Protein AF-A0A2N7QCT8-F1 (afdb_monomer)

Secondary structure (DSSP, 8-state):
-HHHHHHHHH-HHHHHTHHHHHHHHHHHHHHHHHHHHHHHHHHHHH-PPPP--------TTSSS------HHHHHHHTTSS-HHHHHHHHHHHHHH---HHHHHHHTTSS-HHHHHHHHHHHHT-EE----TTTS-HHHHHHS-HHHHHHHTEEEEEEETTEEEEEES-S--HHHHHHHHHHHTSEEEEEE--HHHHHHHHHHHT-HHHHHHHHHHHHHHHHHHTTSS-HHHHHHHHHHHHHH---HHHHHHHTTSS-HHHHHHHHHHHHHHHHHHHHTTTTT-

Mean predicted aligned error: 15.79 Å

pLDDT: mean 83.13, std 14.34, range [35.53, 95.5]

Radius of gyration: 34.42 Å; Cα contacts (8 Å, |Δi|>4): 259; chains: 1; bounding box: 59×65×100 Å

Solvent-accessible surface area (backbone atoms only — not comparable to full-atom values): 16172 Å² total; per-residue (Å²): 113,72,45,60,56,36,30,75,77,66,33,62,78,57,19,70,46,41,67,59,52,51,54,55,50,51,52,54,49,49,52,51,52,52,52,52,49,52,50,50,54,50,33,70,75,64,76,50,84,76,74,83,79,68,77,80,72,75,66,60,69,80,71,47,60,85,69,66,61,53,67,68,60,48,36,43,75,69,66,57,41,51,75,68,58,52,54,53,34,51,58,49,25,74,75,67,72,52,58,61,68,58,48,33,42,78,68,67,57,40,55,67,64,61,51,45,43,51,51,15,60,67,66,77,36,48,63,52,86,66,61,47,86,77,37,51,74,70,47,51,61,76,53,49,64,72,54,24,65,74,70,46,43,42,66,56,46,73,55,97,70,31,41,33,30,37,28,62,64,87,87,43,70,70,52,51,57,52,48,25,66,72,70,71,38,47,74,46,71,25,35,32,44,68,65,42,55,51,52,27,52,55,53,55,66,25,71,68,49,49,49,52,52,55,30,50,53,55,43,50,53,34,39,74,72,64,68,42,50,74,67,56,48,54,52,37,52,55,48,25,74,74,70,72,52,55,43,64,59,46,34,37,73,73,64,67,42,53,71,68,57,49,52,52,52,53,51,49,56,52,47,52,56,48,46,66,61,46,60,64,60,76,74,111

Structure (mmCIF, N/CA/C/O backbone):
data_AF-A0A2N7QCT8-F1
#
_entry.id   AF-A0A2N7QCT8-F1
#
loop_
_atom_site.group_PDB
_atom_site.id
_atom_site.type_symbol
_atom_site.label_atom_id
_atom_site.label_alt_id
_atom_site.label_comp_id
_atom_site.label_asym_id
_atom_site.label_entity_id
_atom_site.label_seq_id
_atom_site.pdbx_PDB_ins_code
_atom_site.Cartn_x
_atom_site.Cartn_y
_atom_site.Cartn_z
_atom_site.occupancy
_atom_site.B_iso_or_equiv
_atom_site.auth_seq_id
_atom_site.auth_comp_id
_atom_site.auth_asym_id
_atom_site.auth_atom_id
_atom_site.pdbx_PDB_model_num
ATOM 1 N N . MET A 1 1 ? -28.090 24.115 54.177 1.00 72.38 1 MET A N 1
ATOM 2 C CA . MET A 1 1 ? -28.165 24.218 52.698 1.00 72.38 1 MET A CA 1
ATOM 3 C C . MET A 1 1 ? -27.148 23.303 52.000 1.00 72.38 1 MET A C 1
ATOM 5 O O . MET A 1 1 ? -27.570 22.286 51.470 1.00 72.38 1 MET A O 1
ATOM 9 N N . ARG A 1 2 ? -25.826 23.567 52.041 1.00 78.69 2 ARG A N 1
ATOM 10 C CA . ARG A 1 2 ? -24.808 22.814 51.257 1.00 78.69 2 ARG A CA 1
ATOM 11 C C . ARG A 1 2 ? -24.747 21.304 51.544 1.00 78.69 2 ARG A C 1
ATOM 13 O O . ARG A 1 2 ? -24.643 20.526 50.606 1.00 78.69 2 ARG A O 1
ATOM 20 N N . PHE A 1 3 ? -24.895 20.893 52.806 1.00 89.12 3 PHE A N 1
ATOM 21 C CA . PHE A 1 3 ? -24.942 19.475 53.194 1.00 89.12 3 PHE A CA 1
ATOM 22 C C . PHE A 1 3 ? -26.065 18.705 52.479 1.00 89.12 3 PHE A C 1
ATOM 24 O O . PHE A 1 3 ? -25.828 17.628 51.949 1.00 89.12 3 PHE A O 1
ATOM 31 N N . ILE A 1 4 ? -27.270 19.283 52.414 1.00 87.00 4 ILE A N 1
ATOM 32 C CA . ILE A 1 4 ? -28.463 18.646 51.830 1.00 87.00 4 ILE A CA 1
ATOM 33 C C . ILE A 1 4 ? -28.272 18.423 50.324 1.00 87.00 4 ILE A C 1
ATOM 35 O O . ILE A 1 4 ? -28.580 17.352 49.807 1.00 87.00 4 ILE A O 1
ATOM 39 N N . PHE A 1 5 ? -27.703 19.407 49.623 1.00 87.06 5 PHE A N 1
ATOM 40 C CA . PHE A 1 5 ? -27.389 19.280 48.198 1.00 87.06 5 PHE A CA 1
ATOM 41 C C . PHE A 1 5 ? -26.311 18.226 47.930 1.00 87.06 5 PHE A C 1
ATOM 43 O O . PHE A 1 5 ? -26.466 17.412 47.022 1.00 87.06 5 PHE A O 1
ATOM 50 N N . VAL A 1 6 ? -25.240 18.201 48.732 1.00 84.31 6 VAL A N 1
ATOM 51 C CA . VAL A 1 6 ? -24.167 17.204 48.580 1.00 84.31 6 VAL A CA 1
ATOM 52 C C . VAL A 1 6 ? -24.680 15.801 48.897 1.00 84.31 6 VAL A C 1
ATOM 54 O O . VAL A 1 6 ? -24.369 14.872 48.162 1.00 84.31 6 VAL A O 1
ATOM 57 N N . TYR A 1 7 ? -25.528 15.657 49.917 1.00 90.12 7 TYR A N 1
ATOM 58 C CA . TYR A 1 7 ? -26.178 14.391 50.255 1.00 90.12 7 TYR A CA 1
ATOM 59 C C . TYR A 1 7 ? -27.013 13.854 49.089 1.00 90.12 7 TYR A C 1
ATOM 61 O O . TYR A 1 7 ? -26.893 12.683 48.739 1.00 90.12 7 TYR A O 1
ATOM 69 N N . LYS A 1 8 ? -27.807 14.720 48.445 1.00 88.75 8 LYS A N 1
ATOM 70 C CA . LYS A 1 8 ? -28.691 14.335 47.337 1.00 88.75 8 LYS A CA 1
ATOM 71 C C . LYS A 1 8 ? -27.936 13.892 46.076 1.00 88.75 8 LYS A C 1
ATOM 73 O O . LYS A 1 8 ? -28.454 13.063 45.339 1.00 88.75 8 LYS A O 1
ATOM 78 N N . ILE A 1 9 ? -26.750 14.446 45.816 1.00 86.88 9 ILE A N 1
ATOM 79 C CA . ILE A 1 9 ? -25.988 14.182 44.580 1.00 86.88 9 ILE A CA 1
ATOM 80 C C . ILE A 1 9 ? -24.899 13.119 44.791 1.00 86.88 9 ILE A C 1
ATOM 82 O O . ILE A 1 9 ? -24.696 12.271 43.929 1.00 86.88 9 ILE A O 1
ATOM 86 N N . TYR A 1 10 ? -24.198 13.158 45.926 1.00 85.50 10 TYR A N 1
ATOM 87 C CA . TYR A 1 10 ? -22.967 12.392 46.163 1.00 85.50 10 TYR A CA 1
ATOM 88 C C . TYR A 1 10 ? -23.052 11.431 47.361 1.00 85.50 10 TYR A C 1
ATOM 90 O O . TYR A 1 10 ? -22.088 10.718 47.641 1.00 85.50 10 TYR A O 1
ATOM 98 N N . GLY A 1 11 ? -24.182 11.399 48.077 1.00 88.25 11 GLY A N 1
ATOM 99 C CA . GLY A 1 11 ? -24.418 10.498 49.206 1.00 88.25 11 GLY A CA 1
ATOM 100 C C . GLY A 1 11 ? -23.894 10.995 50.561 1.00 88.25 11 GLY A C 1
ATOM 101 O O . GLY A 1 11 ? -23.274 12.054 50.691 1.00 88.25 11 GLY A O 1
ATOM 102 N N . PHE A 1 12 ? -24.171 10.212 51.611 1.00 89.50 12 PHE A N 1
ATOM 103 C CA . PHE A 1 12 ? -23.940 10.601 53.010 1.00 89.50 12 PHE A CA 1
ATOM 104 C C . PHE A 1 12 ? -22.472 10.818 53.371 1.00 89.50 12 PHE A C 1
ATOM 106 O O . PHE A 1 12 ? -22.147 11.796 54.040 1.00 89.50 12 PHE A O 1
ATOM 113 N N . THR A 1 13 ? -21.581 9.938 52.912 1.00 86.69 13 THR A N 1
ATOM 114 C CA . THR A 1 13 ? -20.144 9.998 53.224 1.00 86.69 13 THR A CA 1
ATOM 115 C C . THR A 1 13 ? -19.523 11.315 52.760 1.00 86.69 13 THR A C 1
ATOM 117 O O . THR A 1 13 ? -18.772 11.947 53.498 1.00 86.69 13 THR A O 1
ATOM 120 N N . GLN A 1 14 ? -19.904 11.787 51.571 1.00 88.75 14 GLN A N 1
ATOM 121 C CA . GLN A 1 14 ? -19.463 13.076 51.038 1.00 88.75 14 GLN A CA 1
ATOM 122 C C . GLN A 1 14 ? -20.147 14.256 51.736 1.00 88.75 14 GLN A C 1
ATOM 124 O O . GLN A 1 14 ? -19.511 15.282 51.985 1.00 88.75 14 GLN A O 1
ATOM 129 N N . ALA A 1 15 ? -21.424 14.114 52.100 1.00 88.50 15 ALA A N 1
ATOM 130 C CA . ALA A 1 15 ? -22.146 15.143 52.838 1.00 88.50 15 ALA A CA 1
ATOM 131 C C . ALA A 1 15 ? -21.529 15.390 54.224 1.00 88.50 15 ALA A C 1
ATOM 133 O O . ALA A 1 15 ? -21.310 16.546 54.586 1.00 88.50 15 ALA A O 1
ATOM 134 N N . ALA A 1 16 ? -21.161 14.330 54.951 1.00 91.06 16 ALA A N 1
ATOM 135 C CA . ALA A 1 16 ? -20.532 14.390 56.273 1.00 91.06 16 ALA A CA 1
ATOM 136 C C . ALA A 1 16 ? -19.216 15.186 56.292 1.00 91.06 16 ALA A C 1
ATOM 138 O O . ALA A 1 16 ? -18.914 15.847 57.281 1.00 91.06 16 ALA A O 1
ATOM 139 N N . LEU A 1 17 ? -18.473 15.211 55.181 1.00 91.25 17 LEU A N 1
ATOM 140 C CA . LEU A 1 17 ? -17.234 15.988 55.040 1.00 91.25 17 LEU A CA 1
ATOM 141 C C . LEU A 1 17 ? -17.466 17.482 54.755 1.00 91.25 17 LEU A C 1
ATOM 143 O O . LEU A 1 17 ? -16.516 18.268 54.735 1.00 91.25 17 LEU A O 1
ATOM 147 N N . THR A 1 18 ? -18.713 17.903 54.530 1.00 90.31 18 THR A N 1
ATOM 148 C CA . THR A 1 18 ? -19.048 19.291 54.173 1.00 90.31 18 THR A CA 1
ATOM 149 C C . THR A 1 18 ? -18.598 20.313 55.227 1.00 90.31 18 THR A C 1
ATOM 151 O O . THR A 1 18 ? -18.002 21.311 54.821 1.00 90.31 18 THR A O 1
ATOM 154 N N . PRO A 1 19 ? -18.811 20.112 56.545 1.00 88.44 19 PRO A N 1
ATOM 155 C CA . PRO A 1 19 ? -18.364 21.068 57.561 1.00 88.44 19 PRO A CA 1
ATOM 156 C C . PRO A 1 19 ? -16.843 21.254 57.553 1.00 88.44 19 PRO A C 1
ATOM 158 O O . PRO A 1 19 ? -16.363 22.384 57.533 1.00 88.44 19 PRO A O 1
ATOM 161 N N . VAL A 1 20 ? -16.087 20.154 57.458 1.00 88.81 20 VAL A N 1
ATOM 162 C CA . VAL A 1 20 ? -14.617 20.181 57.385 1.00 88.81 20 VAL A CA 1
ATOM 163 C C . VAL A 1 20 ? -14.156 20.933 56.137 1.00 88.81 20 VAL A C 1
ATOM 165 O O . VAL A 1 20 ? -13.315 21.823 56.222 1.00 88.81 20 VAL A O 1
ATOM 168 N N . ARG A 1 21 ? -14.755 20.641 54.977 1.00 86.00 21 ARG A N 1
ATOM 169 C CA . ARG A 1 21 ? -14.413 21.299 53.708 1.00 86.00 21 ARG A CA 1
ATOM 170 C C . ARG A 1 21 ? -14.692 22.803 53.732 1.00 86.00 21 ARG A C 1
ATOM 172 O O . ARG A 1 21 ? -13.948 23.560 53.120 1.00 86.00 21 ARG A O 1
ATOM 179 N N . ILE A 1 22 ? -15.747 23.238 54.423 1.00 89.75 22 ILE A N 1
ATOM 180 C CA . ILE A 1 22 ? -16.060 24.664 54.587 1.00 89.75 22 ILE A CA 1
ATOM 181 C C . ILE A 1 22 ? -14.985 25.350 55.431 1.00 89.75 22 ILE A C 1
ATOM 183 O O . ILE A 1 22 ? -14.485 26.395 55.028 1.00 89.75 22 ILE A O 1
ATOM 187 N N . VAL A 1 23 ? -14.595 24.753 56.561 1.00 90.62 23 VAL A N 1
ATOM 188 C CA . VAL A 1 23 ? -13.556 25.320 57.434 1.00 90.62 23 VAL A CA 1
ATOM 189 C C . VAL A 1 23 ? -12.215 25.392 56.704 1.00 90.62 23 VAL A C 1
ATOM 191 O O . VAL A 1 23 ? -11.621 26.464 56.630 1.00 90.62 23 VAL A O 1
ATOM 194 N N . VAL A 1 24 ? -11.774 24.291 56.088 1.00 88.75 24 VAL A N 1
ATOM 195 C CA . VAL A 1 24 ? -10.513 24.245 55.325 1.00 88.75 24 VAL A CA 1
ATOM 196 C C . VAL A 1 24 ? -10.538 25.230 54.154 1.00 88.75 24 VAL A C 1
ATOM 198 O O . VAL A 1 24 ? -9.574 25.961 53.945 1.00 88.75 24 VAL A O 1
ATOM 201 N N . GLY A 1 25 ? -11.652 25.301 53.420 1.00 86.44 25 GLY A N 1
ATOM 202 C CA . GLY A 1 25 ? -11.815 26.248 52.318 1.00 86.44 25 GLY A CA 1
ATOM 203 C C . GLY A 1 25 ? -11.742 27.706 52.776 1.00 86.44 25 GLY A C 1
ATOM 204 O O . GLY A 1 25 ? -11.070 28.510 52.138 1.00 86.44 25 GLY A O 1
ATOM 205 N N . ASN A 1 26 ? -12.369 28.045 53.904 1.00 91.25 26 ASN A N 1
ATOM 206 C CA . ASN A 1 26 ? -12.305 29.396 54.464 1.00 91.25 26 ASN A CA 1
ATOM 207 C C . ASN A 1 26 ? -10.887 29.764 54.917 1.00 91.25 26 ASN A C 1
ATOM 209 O O . ASN A 1 26 ? -10.454 30.884 54.665 1.00 91.25 26 ASN A O 1
ATOM 213 N N . VAL A 1 27 ? -10.151 28.830 55.530 1.00 91.94 27 VAL A N 1
ATOM 214 C CA . VAL A 1 27 ? -8.748 29.042 55.928 1.00 91.94 27 VAL A CA 1
ATOM 215 C C . VAL A 1 27 ? -7.856 29.272 54.706 1.00 91.94 27 VAL A C 1
ATOM 217 O O . VAL A 1 27 ? -7.076 30.221 54.692 1.00 91.94 27 VAL A O 1
ATOM 220 N N . LEU A 1 28 ? -7.998 28.453 53.660 1.00 84.25 28 LEU A N 1
ATOM 221 C CA . LEU A 1 28 ? -7.242 28.615 52.412 1.00 84.25 28 LEU A CA 1
ATOM 222 C C . LEU A 1 28 ? -7.554 29.945 51.716 1.00 84.25 28 LEU A C 1
ATOM 224 O O . LEU A 1 28 ? -6.637 30.633 51.262 1.00 84.25 28 LEU A O 1
ATOM 228 N N . ASN A 1 29 ? -8.831 30.330 51.668 1.00 87.75 29 ASN A N 1
ATOM 229 C CA . ASN A 1 29 ? -9.246 31.615 51.110 1.00 87.75 29 ASN A CA 1
ATOM 230 C C . ASN A 1 29 ? -8.665 32.778 51.916 1.00 87.75 29 ASN A C 1
ATOM 232 O O . ASN A 1 29 ? -8.097 33.691 51.327 1.00 87.75 29 ASN A O 1
ATOM 236 N N . PHE A 1 30 ? -8.744 32.718 53.248 1.00 92.88 30 PHE A N 1
ATOM 237 C CA . PHE A 1 30 ? -8.173 33.738 54.123 1.00 92.88 30 PHE A CA 1
ATOM 238 C C . P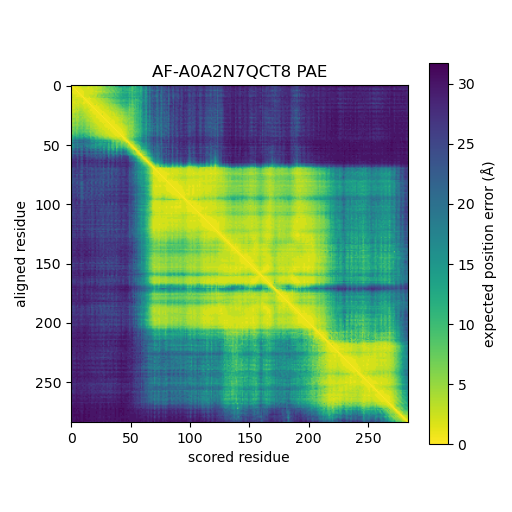HE A 1 30 ? -6.665 33.885 53.902 1.00 92.88 30 PHE A C 1
ATOM 240 O O . PHE A 1 30 ? -6.199 34.990 53.648 1.00 92.88 30 PHE A O 1
ATOM 247 N N . ALA A 1 31 ? -5.916 32.778 53.894 1.00 90.19 31 ALA A N 1
ATOM 248 C CA . ALA A 1 31 ? -4.477 32.797 53.643 1.00 90.19 31 ALA A CA 1
ATOM 249 C C . ALA A 1 31 ? -4.134 33.398 52.268 1.00 90.19 31 ALA A C 1
ATOM 251 O O . ALA A 1 31 ? -3.232 34.229 52.164 1.00 90.19 31 ALA A O 1
ATOM 252 N N . SER A 1 32 ? -4.887 33.034 51.225 1.00 82.56 32 SER A N 1
ATOM 253 C CA . SER A 1 32 ? -4.696 33.565 49.869 1.00 82.56 32 SER A CA 1
ATOM 254 C C . SER A 1 32 ? -4.977 35.068 49.804 1.00 82.56 32 SER A C 1
ATOM 256 O O . SER A 1 32 ? -4.185 35.820 49.237 1.00 82.56 32 SER A O 1
ATOM 258 N N . SER A 1 33 ? -6.063 35.529 50.435 1.00 89.38 33 SER A N 1
ATOM 259 C CA . SER A 1 33 ? -6.401 36.953 50.525 1.00 89.38 33 SER A CA 1
ATOM 260 C C . SER A 1 33 ? -5.368 37.740 51.334 1.00 89.38 33 SER A C 1
ATOM 262 O O . SER A 1 33 ? -4.979 38.827 50.916 1.00 89.38 33 SER A O 1
ATOM 264 N N . SER A 1 34 ? -4.873 37.196 52.450 1.00 91.44 34 SER A N 1
ATOM 265 C CA . SER A 1 34 ? -3.818 37.826 53.252 1.00 91.44 34 SER A CA 1
ATOM 266 C C . SER A 1 34 ? -2.505 37.943 52.479 1.00 91.44 34 SER A C 1
ATOM 268 O O . SER A 1 34 ? -1.887 39.005 52.491 1.00 91.44 34 SER A O 1
ATOM 270 N N . LEU A 1 35 ? -2.092 36.894 51.762 1.00 85.25 35 LEU A N 1
ATOM 271 C CA . LEU A 1 35 ? -0.891 36.919 50.922 1.00 85.25 35 LEU A CA 1
ATOM 272 C C . LEU A 1 35 ? -1.019 37.926 49.774 1.00 85.25 35 LEU A C 1
ATOM 274 O O . LEU A 1 35 ? -0.098 38.711 49.552 1.00 85.25 35 LEU A O 1
ATOM 278 N N . ALA A 1 36 ? -2.170 37.959 49.097 1.00 84.81 36 ALA A N 1
ATOM 279 C CA . ALA A 1 36 ? -2.447 38.937 48.048 1.00 84.81 36 ALA A CA 1
ATOM 280 C C . ALA A 1 36 ? -2.418 40.378 48.585 1.00 84.81 36 ALA A C 1
ATOM 282 O O . ALA A 1 36 ? -1.840 41.262 47.953 1.00 84.81 36 ALA A O 1
ATOM 283 N N . MET A 1 37 ? -2.977 40.613 49.779 1.00 86.81 37 MET A N 1
ATOM 284 C CA . MET A 1 37 ? -2.938 41.922 50.435 1.00 86.81 37 MET A CA 1
ATOM 285 C C . MET A 1 37 ? -1.500 42.337 50.776 1.00 86.81 37 MET A C 1
ATOM 287 O O . MET A 1 37 ? -1.106 43.470 50.513 1.00 86.81 37 MET A O 1
ATOM 291 N N . LEU A 1 38 ? -0.687 41.418 51.309 1.00 85.06 38 LEU A N 1
ATOM 292 C CA . LEU A 1 38 ? 0.730 41.669 51.591 1.00 85.06 38 LEU A CA 1
ATOM 293 C C . LEU A 1 38 ? 1.518 41.992 50.316 1.00 85.06 38 LEU A C 1
ATOM 295 O O . LEU A 1 38 ? 2.363 42.888 50.321 1.00 85.06 38 LEU A O 1
ATOM 299 N N . TRP A 1 39 ? 1.224 41.300 49.216 1.00 77.69 39 TRP A N 1
ATOM 300 C CA . TRP A 1 39 ? 1.810 41.586 47.908 1.00 77.69 39 TRP A CA 1
ATOM 301 C C . TRP A 1 39 ? 1.417 42.968 47.387 1.00 77.69 39 TRP A C 1
ATOM 303 O O . TRP A 1 39 ? 2.284 43.697 46.911 1.00 77.69 39 TRP A O 1
ATOM 313 N N . LEU A 1 40 ? 0.152 43.367 47.546 1.00 83.12 40 LEU A N 1
ATOM 314 C CA . LEU A 1 40 ? -0.321 44.701 47.174 1.00 83.12 40 LEU A CA 1
ATOM 315 C C . LEU A 1 40 ? 0.362 45.800 47.998 1.00 83.12 40 LEU A C 1
ATOM 317 O O . LEU A 1 40 ? 0.856 46.774 47.435 1.00 83.12 40 LEU A O 1
ATOM 321 N N . VAL A 1 41 ? 0.450 45.631 49.320 1.00 85.12 41 VAL A N 1
ATOM 322 C CA . VAL A 1 41 ? 1.141 46.583 50.207 1.00 85.12 41 VAL A CA 1
ATOM 323 C C . VAL A 1 41 ? 2.613 46.712 49.816 1.00 85.12 41 VAL A C 1
ATOM 325 O O . VAL A 1 41 ? 3.140 47.821 49.725 1.00 85.12 41 VAL A O 1
ATOM 328 N N . ARG A 1 42 ? 3.280 45.591 49.517 1.00 79.88 42 ARG A N 1
ATOM 329 C CA . ARG A 1 42 ? 4.675 45.593 49.065 1.00 79.88 42 ARG A CA 1
ATOM 330 C C . ARG A 1 42 ? 4.838 46.276 47.704 1.00 79.88 42 ARG A C 1
ATOM 332 O O . ARG A 1 42 ? 5.800 47.022 47.527 1.00 79.88 42 ARG A O 1
ATOM 339 N N . ALA A 1 43 ? 3.913 46.064 46.770 1.00 78.50 43 ALA A N 1
ATOM 340 C CA . ALA A 1 43 ? 3.909 46.721 45.463 1.00 78.50 43 ALA A CA 1
ATOM 341 C C . ALA A 1 43 ? 3.773 48.246 45.594 1.00 78.50 43 ALA A C 1
ATOM 343 O O . ALA A 1 43 ? 4.593 48.984 45.050 1.00 78.50 43 ALA A O 1
ATOM 344 N N . LEU A 1 44 ? 2.808 48.713 46.395 1.00 81.75 44 LEU A N 1
ATOM 345 C CA . LEU A 1 44 ? 2.597 50.138 46.669 1.00 81.75 44 LEU A CA 1
ATOM 346 C C . LEU A 1 44 ? 3.803 50.774 47.377 1.00 81.75 44 LEU A C 1
ATOM 348 O O . LEU A 1 44 ? 4.192 51.889 47.046 1.00 81.75 44 LEU A O 1
ATOM 352 N N . SER A 1 45 ? 4.432 50.059 48.314 1.00 83.19 45 SER A N 1
ATOM 353 C CA . SER A 1 45 ? 5.583 50.566 49.073 1.00 83.19 45 SER A CA 1
ATOM 354 C C . SER A 1 45 ? 6.887 50.626 48.270 1.00 83.19 45 SER A C 1
ATOM 356 O O . SER A 1 45 ? 7.790 51.362 48.659 1.00 83.19 45 SER A O 1
ATOM 358 N N . THR A 1 46 ? 7.034 49.829 47.209 1.00 79.00 46 THR A N 1
ATOM 359 C CA . THR A 1 46 ? 8.296 49.719 46.452 1.00 79.00 46 THR A CA 1
ATOM 360 C C . THR A 1 46 ? 8.244 50.376 45.074 1.00 79.00 46 THR A C 1
ATOM 362 O O . THR A 1 46 ? 9.277 50.452 44.412 1.00 79.00 46 THR A O 1
ATOM 365 N N . GLY A 1 47 ? 7.069 50.841 44.630 1.00 76.44 47 GLY A N 1
ATOM 366 C CA . GLY A 1 47 ? 6.880 51.538 43.352 1.00 76.44 47 GLY A CA 1
ATOM 367 C C . GLY A 1 47 ? 7.164 50.689 42.105 1.00 76.44 47 GLY A C 1
ATOM 368 O O . GLY A 1 47 ? 7.140 51.212 40.996 1.00 76.44 47 GLY A O 1
ATOM 369 N N . LYS A 1 48 ? 7.445 49.388 42.263 1.00 72.19 48 LYS A N 1
ATOM 370 C CA . LYS A 1 48 ? 7.659 48.456 41.153 1.00 72.19 48 LYS A CA 1
ATOM 371 C C . LYS A 1 48 ? 6.326 47.859 40.717 1.00 72.19 48 LYS A C 1
ATOM 373 O O . LYS A 1 48 ? 5.649 47.212 41.523 1.00 72.19 48 LYS A O 1
ATOM 378 N N . GLU A 1 49 ? 5.996 48.027 39.438 1.00 62.31 49 GLU A N 1
ATOM 379 C CA . GLU A 1 49 ? 4.885 47.320 38.800 1.00 62.31 49 GLU A CA 1
ATOM 380 C C . GLU A 1 49 ? 5.061 45.809 38.987 1.00 62.31 49 GLU A C 1
ATOM 382 O O . GLU A 1 49 ? 6.124 45.245 38.715 1.00 62.31 49 GLU A O 1
ATOM 387 N N . GLN A 1 50 ? 4.025 45.152 39.507 1.00 62.66 50 GLN A N 1
ATOM 388 C CA . GLN A 1 50 ? 4.036 43.703 39.651 1.00 62.66 50 GLN A CA 1
ATOM 389 C C . GLN A 1 50 ? 3.679 43.089 38.303 1.00 62.66 50 GLN A C 1
ATOM 391 O O . GLN A 1 50 ? 2.589 43.317 37.777 1.00 62.66 50 GLN A O 1
ATOM 396 N N . GLY A 1 51 ? 4.598 42.296 37.754 1.00 58.25 51 GLY A N 1
ATOM 397 C CA . GLY A 1 51 ? 4.316 41.484 36.580 1.00 58.25 51 GLY A CA 1
ATOM 398 C C . GLY A 1 51 ? 3.162 40.534 36.881 1.00 58.25 51 GLY A C 1
ATOM 399 O O . GLY A 1 51 ? 3.112 39.924 37.951 1.00 58.25 51 GLY A O 1
ATOM 400 N N . TRP A 1 52 ? 2.218 40.417 35.951 1.00 60.62 52 TRP A N 1
ATOM 401 C CA . TRP A 1 52 ? 1.133 39.458 36.092 1.00 60.62 52 TRP A CA 1
ATOM 402 C C . TRP A 1 52 ? 1.714 38.043 36.183 1.00 60.62 52 TRP A C 1
ATOM 404 O O . TRP A 1 52 ? 2.226 37.513 35.196 1.00 60.62 52 TRP A O 1
ATOM 414 N N . ILE A 1 53 ? 1.648 37.428 37.366 1.00 57.66 53 ILE A N 1
ATOM 415 C CA . ILE A 1 53 ? 2.003 36.021 37.528 1.00 57.66 53 ILE A CA 1
ATOM 416 C C . ILE A 1 53 ? 0.840 35.219 36.971 1.00 57.66 53 ILE A C 1
ATOM 418 O O . ILE A 1 53 ? -0.132 34.919 37.666 1.00 57.66 53 ILE A O 1
ATOM 422 N N . LYS A 1 54 ? 0.932 34.901 35.679 1.00 56.34 54 LYS A N 1
ATOM 423 C CA . LYS A 1 54 ? 0.163 33.800 35.110 1.00 56.34 54 LYS A CA 1
ATOM 424 C C . LYS A 1 54 ? 0.428 32.591 35.990 1.00 56.34 54 LYS A C 1
ATOM 426 O O . LYS A 1 54 ? 1.584 32.217 36.170 1.00 56.34 54 LYS A O 1
ATOM 431 N N . THR A 1 55 ? -0.618 31.966 36.524 1.00 51.41 55 THR A N 1
ATOM 432 C CA . THR A 1 55 ? -0.487 30.548 36.835 1.00 51.41 55 THR A CA 1
ATOM 433 C C . THR A 1 55 ? -0.055 29.903 35.529 1.00 51.41 55 THR A C 1
ATOM 435 O O . THR A 1 55 ? -0.784 29.976 34.537 1.00 51.41 55 THR A O 1
ATOM 438 N N . GLU A 1 56 ? 1.155 29.353 35.490 1.00 45.06 56 GLU A N 1
ATOM 439 C CA . GLU A 1 56 ? 1.539 28.438 34.428 1.00 45.06 56 GLU A CA 1
ATOM 440 C C . GLU A 1 56 ? 0.586 27.251 34.548 1.00 45.06 56 GLU A C 1
ATOM 442 O O . GLU A 1 56 ? 0.788 26.301 35.297 1.00 45.06 56 GLU A O 1
ATOM 447 N N . HIS A 1 57 ? -0.559 27.353 33.883 1.00 51.19 57 HIS A N 1
ATOM 448 C CA . HIS A 1 57 ? -1.250 26.170 33.445 1.00 51.19 57 HIS A CA 1
ATOM 449 C C . HIS A 1 57 ? -0.368 25.612 32.341 1.00 51.19 57 HIS A C 1
ATOM 451 O O . HIS A 1 57 ? -0.490 26.001 31.180 1.00 51.19 57 HIS A O 1
ATOM 457 N N . GLU A 1 58 ? 0.532 24.703 32.717 1.00 45.44 58 GLU A N 1
ATOM 458 C CA . GLU A 1 58 ? 0.855 23.594 31.834 1.00 45.44 58 GLU A CA 1
ATOM 459 C C . GLU A 1 58 ? -0.489 22.962 31.469 1.00 45.44 58 GLU A C 1
ATOM 461 O O . GLU A 1 58 ? -1.060 22.146 32.197 1.00 45.44 58 GLU A O 1
ATOM 466 N N . PHE A 1 59 ? -1.053 23.390 30.341 1.00 46.47 59 PHE A N 1
ATOM 467 C CA . PHE A 1 59 ? -1.957 22.516 29.629 1.00 46.47 59 PHE A CA 1
ATOM 468 C C . PHE A 1 59 ? -1.155 21.235 29.411 1.00 46.47 59 PHE A C 1
ATOM 470 O O . PHE A 1 59 ? -0.044 21.323 28.884 1.00 46.47 59 PHE A O 1
ATOM 477 N N . PRO A 1 60 ? -1.662 20.054 29.796 1.00 52.44 60 PRO A N 1
ATOM 478 C CA . PRO A 1 60 ? -0.986 18.797 29.525 1.00 52.44 60 PRO A CA 1
ATOM 479 C C . PRO A 1 60 ? -1.118 18.484 28.027 1.00 52.44 60 PRO A C 1
ATOM 481 O O . PRO A 1 60 ? -1.630 17.442 27.646 1.00 52.44 60 PRO A O 1
ATOM 484 N N . ALA A 1 61 ? -0.714 19.405 27.153 1.00 51.41 61 ALA A N 1
ATOM 485 C CA . ALA A 1 61 ? -0.611 19.186 25.725 1.00 51.41 61 ALA A CA 1
ATOM 486 C C . ALA A 1 61 ? 0.513 18.180 25.446 1.00 51.41 61 ALA A C 1
ATOM 488 O O . ALA A 1 61 ? 0.338 17.303 24.612 1.00 51.41 61 ALA A O 1
ATOM 489 N N . GLU A 1 62 ? 1.605 18.233 26.217 1.00 44.62 62 GLU A N 1
ATOM 490 C CA . GLU A 1 62 ? 2.705 17.259 26.141 1.00 44.62 62 GLU A CA 1
ATOM 491 C C . GLU A 1 62 ? 2.440 15.971 26.934 1.00 44.62 62 GLU A C 1
ATOM 493 O O . GLU A 1 62 ? 3.020 14.932 26.634 1.00 44.62 62 GLU A O 1
ATOM 498 N N . LYS A 1 63 ? 1.525 16.009 27.917 1.00 40.88 63 LYS A N 1
ATOM 499 C CA . LYS A 1 63 ? 1.086 14.837 28.701 1.00 40.88 63 LYS A CA 1
ATOM 500 C C . LYS A 1 63 ? -0.231 14.222 28.229 1.00 40.88 63 LYS A C 1
ATOM 502 O O . LYS A 1 63 ? -0.714 13.262 28.830 1.00 40.88 63 LYS A O 1
ATOM 507 N N . LEU A 1 64 ? -0.787 14.716 27.127 1.00 47.38 64 LEU A N 1
ATOM 508 C CA . LEU A 1 64 ? -1.436 13.828 26.185 1.00 47.38 64 LEU A CA 1
ATOM 509 C C . LEU A 1 64 ? -0.288 13.017 25.594 1.00 47.38 64 LEU A C 1
ATOM 511 O O . LEU A 1 64 ? 0.286 13.393 24.575 1.00 47.38 64 LEU A O 1
ATOM 515 N N . GLU A 1 65 ? 0.016 11.863 26.197 1.00 45.47 65 GLU A N 1
ATOM 516 C CA . GLU A 1 65 ? 0.492 10.778 25.348 1.00 45.47 65 GLU A CA 1
ATOM 517 C C . GLU A 1 65 ? -0.379 10.795 24.094 1.00 45.47 65 GLU A C 1
ATOM 519 O O . GLU A 1 65 ? -1.579 11.070 24.197 1.00 45.47 65 GLU A O 1
ATOM 524 N N . LEU A 1 66 ? 0.219 10.563 22.927 1.00 45.72 66 LEU A N 1
ATOM 525 C CA . LEU A 1 66 ? -0.481 10.201 21.703 1.00 45.72 66 LEU A CA 1
ATOM 526 C C . LEU A 1 66 ? -1.443 9.053 22.030 1.00 45.72 66 LEU A C 1
ATOM 528 O O . LEU A 1 66 ? -1.155 7.885 21.777 1.00 45.72 66 LEU A O 1
ATOM 532 N N . PHE A 1 67 ? -2.585 9.369 22.634 1.00 46.22 67 PHE A N 1
ATOM 533 C CA . PHE A 1 67 ? -3.620 8.444 23.002 1.00 46.22 67 PHE A CA 1
ATOM 534 C C . PHE A 1 67 ? -4.189 8.159 21.646 1.00 46.22 67 PHE A C 1
ATOM 536 O O . PHE A 1 67 ? -4.967 8.957 21.119 1.00 46.22 67 PHE A O 1
ATOM 543 N N . ARG A 1 68 ? -3.634 7.126 21.004 1.00 56.03 68 ARG A N 1
ATOM 544 C CA . ARG A 1 68 ? -3.982 6.718 19.658 1.00 56.03 68 ARG A CA 1
ATOM 545 C C . ARG A 1 68 ? -5.495 6.614 19.680 1.00 56.03 68 ARG A C 1
ATOM 547 O O . ARG A 1 68 ? -6.026 5.662 20.255 1.00 56.03 68 ARG A O 1
ATOM 554 N N . ARG A 1 69 ? -6.170 7.649 19.160 1.00 67.56 69 ARG A N 1
ATOM 555 C CA . ARG A 1 69 ? -7.618 7.800 19.313 1.00 67.56 69 ARG A CA 1
ATOM 556 C C . ARG A 1 69 ? -8.215 6.495 18.842 1.00 67.56 69 ARG A C 1
ATOM 558 O O . ARG A 1 69 ? -7.794 6.000 17.791 1.00 67.56 69 ARG A O 1
ATOM 565 N N . LYS A 1 70 ? -9.102 5.878 19.627 1.00 84.88 70 LYS A N 1
ATOM 566 C CA . LYS A 1 70 ? -9.712 4.617 19.193 1.00 84.88 70 LYS A CA 1
ATOM 567 C C . LYS A 1 70 ? -10.323 4.861 17.819 1.00 84.88 70 LYS A C 1
ATOM 569 O O . LYS A 1 70 ? -10.850 5.940 17.562 1.00 84.88 70 LYS A O 1
ATOM 574 N N . ILE A 1 71 ? -10.235 3.872 16.933 1.00 87.75 71 ILE A N 1
ATOM 575 C CA . ILE A 1 71 ? -10.687 4.052 15.549 1.00 87.75 71 ILE A CA 1
ATOM 576 C C . ILE A 1 71 ? -12.156 4.501 15.500 1.00 87.75 71 ILE A C 1
ATOM 578 O O . ILE A 1 71 ? -12.485 5.378 14.721 1.00 87.75 71 ILE A O 1
ATOM 582 N N . GLY A 1 72 ? -13.006 4.006 16.409 1.00 90.12 72 GLY A N 1
ATOM 583 C CA . GLY A 1 72 ? -14.396 4.456 16.537 1.00 90.12 72 GLY A CA 1
ATOM 584 C C . GLY A 1 72 ? -14.535 5.951 16.845 1.00 90.12 72 GLY A C 1
ATOM 585 O O . GLY A 1 72 ? -15.292 6.637 16.166 1.00 90.12 72 GLY A O 1
ATOM 586 N N . ASP A 1 73 ? -13.762 6.474 17.800 1.00 88.94 73 ASP A N 1
ATOM 587 C CA . ASP A 1 73 ? -13.776 7.904 18.147 1.00 88.94 73 ASP A CA 1
ATOM 588 C C . ASP A 1 73 ? -13.268 8.758 16.981 1.00 88.94 73 ASP A C 1
ATOM 590 O O . ASP A 1 73 ? -13.787 9.842 16.712 1.00 88.94 73 ASP A O 1
ATOM 594 N N . LEU A 1 74 ? -12.260 8.255 16.259 1.00 91.06 74 LEU A N 1
ATOM 595 C CA . LEU A 1 74 ? -11.734 8.916 15.071 1.00 91.06 74 LEU A CA 1
ATOM 596 C C . LEU A 1 74 ? -12.793 8.988 13.963 1.00 91.06 74 LEU A C 1
ATOM 598 O O . LEU A 1 74 ? -13.030 10.072 13.431 1.00 91.06 74 LEU A O 1
ATOM 602 N N . LEU A 1 75 ? -13.451 7.868 13.657 1.00 92.94 75 LEU A N 1
ATOM 603 C CA . LEU A 1 75 ? -14.507 7.786 12.647 1.00 92.94 75 LEU A CA 1
ATOM 604 C C . LEU A 1 75 ? -15.687 8.709 12.992 1.00 92.94 75 LEU A C 1
ATOM 606 O O . LEU A 1 75 ? -16.166 9.429 12.118 1.00 92.94 75 LEU A O 1
ATOM 610 N N . LEU A 1 76 ? -16.093 8.765 14.268 1.00 91.81 76 LEU A N 1
ATOM 611 C CA . LEU A 1 76 ? -17.107 9.713 14.743 1.00 91.81 76 LEU A CA 1
ATOM 612 C C . LEU A 1 76 ? -16.669 11.168 14.565 1.00 91.81 76 LEU A C 1
ATOM 614 O O . LEU A 1 76 ? -17.417 11.974 14.023 1.00 91.81 76 LEU A O 1
ATOM 618 N N . SER A 1 77 ? -15.451 11.516 14.998 1.00 88.12 77 SER A N 1
ATOM 619 C CA . SER A 1 77 ? -14.952 12.899 14.921 1.00 88.12 77 SER A CA 1
ATOM 620 C C . SER A 1 77 ? -14.848 13.419 13.484 1.00 88.12 77 SER A C 1
ATOM 622 O O . SER A 1 77 ? -14.991 14.615 13.241 1.00 88.12 77 SER A O 1
ATOM 624 N N . ARG A 1 78 ? -14.638 12.513 12.523 1.00 87.81 78 ARG A N 1
ATOM 625 C CA . ARG A 1 78 ? -14.585 12.809 11.087 1.00 87.81 78 ARG A CA 1
ATOM 626 C C . ARG A 1 78 ? -15.944 12.699 10.396 1.00 87.81 78 ARG A C 1
ATOM 628 O O . ARG A 1 78 ? -15.992 12.861 9.186 1.00 87.81 78 ARG A O 1
ATOM 635 N N . HIS A 1 79 ? -17.020 12.460 11.149 1.00 91.44 79 HIS A N 1
ATOM 636 C CA . HIS A 1 79 ? -18.387 12.340 10.637 1.00 91.44 79 HIS A CA 1
ATOM 637 C C . HIS A 1 79 ? -18.566 11.203 9.612 1.00 91.44 79 HIS A C 1
ATOM 639 O O . HIS A 1 79 ? -19.500 11.231 8.821 1.00 91.44 79 HIS A O 1
ATOM 645 N N . LEU A 1 80 ? -17.690 10.191 9.651 1.00 92.81 80 LEU A N 1
ATOM 646 C CA . LEU A 1 80 ? -17.754 9.020 8.767 1.00 92.81 80 LEU A CA 1
ATOM 647 C C . LEU A 1 80 ? -18.798 8.002 9.239 1.00 92.81 80 LEU A C 1
ATOM 649 O O . LEU A 1 80 ? -19.315 7.221 8.455 1.00 92.81 80 LEU A O 1
ATOM 653 N N . ILE A 1 81 ? -19.109 8.006 10.537 1.00 95.00 81 ILE A N 1
ATOM 654 C CA . ILE A 1 81 ? -20.167 7.190 11.136 1.00 95.00 81 ILE A CA 1
ATOM 655 C C . ILE A 1 81 ? -20.940 8.020 12.161 1.00 95.00 81 ILE A C 1
ATOM 657 O O . ILE A 1 81 ? -20.439 9.009 12.695 1.00 95.00 81 ILE A O 1
ATOM 661 N N . THR A 1 82 ? -22.151 7.582 12.491 1.00 95.19 82 THR A N 1
ATOM 662 C CA . THR A 1 82 ? -22.971 8.152 13.569 1.00 95.19 82 THR A CA 1
ATOM 663 C C . THR A 1 82 ? -22.750 7.426 14.898 1.00 95.19 82 THR A C 1
ATOM 665 O O . THR A 1 82 ? -22.356 6.257 14.934 1.00 95.19 82 THR A O 1
ATOM 668 N N . ALA A 1 83 ? -23.078 8.084 16.017 1.00 92.81 83 ALA A N 1
ATOM 669 C CA . ALA A 1 83 ? -23.002 7.474 17.351 1.00 92.81 83 ALA A CA 1
ATOM 670 C C . ALA A 1 83 ? -23.830 6.180 17.451 1.00 92.81 83 ALA A C 1
ATOM 672 O O . ALA A 1 83 ? -23.378 5.196 18.033 1.00 92.81 83 ALA A O 1
ATOM 673 N N . LYS A 1 84 ? -25.007 6.155 16.810 1.00 94.94 84 LYS A N 1
ATOM 674 C CA . LYS A 1 84 ? -25.893 4.985 16.766 1.00 94.94 84 LYS A CA 1
ATOM 675 C C . LYS A 1 84 ? -25.267 3.815 15.997 1.00 94.94 84 LYS A C 1
ATOM 677 O O . LYS A 1 84 ? -25.312 2.684 16.475 1.00 94.94 84 LYS A O 1
ATOM 682 N N . GLN A 1 85 ? -24.660 4.084 14.837 1.00 95.25 85 GLN A N 1
ATOM 683 C CA . GLN A 1 85 ? -23.954 3.069 14.042 1.00 95.25 85 GLN A CA 1
ATOM 684 C C . GLN A 1 85 ? -22.743 2.506 14.795 1.00 95.25 85 GLN A C 1
ATOM 686 O O . GLN A 1 85 ? -22.536 1.292 14.798 1.00 95.25 85 GLN A O 1
ATOM 691 N N . LEU A 1 86 ? -21.975 3.364 15.48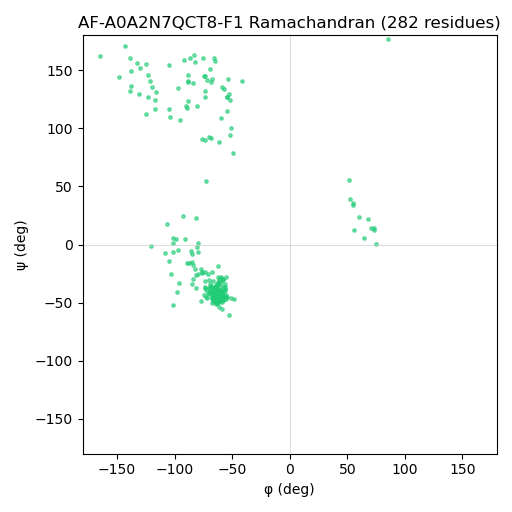1 1.00 94.94 86 LEU A N 1
ATOM 692 C CA . LEU A 1 86 ? -20.857 2.913 16.307 1.00 94.94 86 LEU A CA 1
ATOM 693 C C . LEU A 1 86 ? -21.336 2.010 17.451 1.00 94.94 86 LEU A C 1
ATOM 695 O O . LEU A 1 86 ? -20.758 0.948 17.675 1.00 94.94 86 LEU A O 1
ATOM 699 N N . GLU A 1 87 ? -22.390 2.408 18.164 1.00 94.69 87 GLU A N 1
ATOM 700 C CA . GLU A 1 87 ? -22.931 1.632 19.282 1.00 94.69 87 GLU A CA 1
ATOM 701 C C . GLU A 1 87 ? -23.410 0.243 18.830 1.00 94.69 87 GLU A C 1
ATOM 703 O O . GLU A 1 87 ? -23.110 -0.766 19.476 1.00 94.69 87 GLU A O 1
ATOM 708 N N . GLU A 1 88 ? -24.113 0.166 17.696 1.00 95.50 88 GLU A N 1
ATOM 709 C CA . GLU A 1 88 ? -24.531 -1.106 17.104 1.00 95.50 88 GLU A CA 1
ATOM 710 C C . GLU A 1 88 ? -23.323 -1.983 16.744 1.00 95.50 88 GLU A C 1
ATOM 712 O O . GLU A 1 88 ? -23.273 -3.161 17.115 1.00 95.50 88 GLU A O 1
ATOM 717 N N . ALA A 1 89 ? -22.321 -1.411 16.074 1.00 95.38 89 ALA A N 1
ATOM 718 C CA . ALA A 1 89 ? -21.125 -2.137 15.665 1.00 95.38 89 ALA A CA 1
ATOM 719 C C . ALA A 1 89 ? -20.325 -2.666 16.871 1.00 95.38 89 ALA A C 1
ATOM 721 O O . ALA A 1 89 ? -19.856 -3.806 16.849 1.00 95.38 89 ALA A O 1
ATOM 722 N N . VAL A 1 90 ? -20.230 -1.898 17.962 1.00 94.19 90 VAL A N 1
ATOM 723 C CA . VAL A 1 90 ? -19.576 -2.327 19.212 1.00 94.19 90 VAL A CA 1
ATOM 724 C C . VAL A 1 90 ? -20.338 -3.476 19.882 1.00 94.19 90 VAL A C 1
ATOM 726 O O . VAL A 1 90 ? -19.714 -4.435 20.342 1.00 94.19 90 VAL A O 1
ATOM 729 N N . LYS A 1 91 ? -21.678 -3.453 19.889 1.00 95.25 91 LYS A N 1
ATOM 730 C CA . LYS A 1 91 ? -22.489 -4.578 20.398 1.00 95.25 91 LYS A CA 1
ATOM 731 C C . LYS A 1 91 ? -22.229 -5.864 19.610 1.00 95.25 91 LYS A C 1
ATOM 733 O O . LYS A 1 91 ? -22.130 -6.941 20.199 1.00 95.25 91 LYS A O 1
ATOM 738 N N . ILE A 1 92 ? -22.086 -5.768 18.288 1.00 94.62 92 ILE A N 1
ATOM 739 C CA . ILE A 1 92 ? -21.748 -6.916 17.430 1.00 94.62 92 ILE A CA 1
ATOM 740 C C . ILE A 1 92 ? -20.311 -7.378 17.689 1.00 94.62 92 ILE A C 1
ATOM 742 O O . ILE A 1 92 ? -20.059 -8.582 17.774 1.00 94.62 92 ILE A O 1
ATOM 746 N N . GLN A 1 93 ? -19.373 -6.448 17.870 1.00 94.50 93 GLN A N 1
ATOM 747 C CA . GLN A 1 93 ? -17.977 -6.756 18.176 1.00 94.50 93 GLN A CA 1
ATOM 748 C C . GLN A 1 93 ? -17.847 -7.568 19.465 1.00 94.50 93 GLN A C 1
ATOM 750 O O . GLN A 1 93 ? -17.120 -8.559 19.489 1.00 94.50 93 GLN A O 1
ATOM 755 N N . GLN A 1 94 ? -18.580 -7.195 20.516 1.00 92.56 94 GLN A N 1
ATOM 756 C CA . GLN A 1 94 ? -18.567 -7.919 21.791 1.00 92.56 94 GLN A CA 1
ATOM 757 C C . GLN A 1 94 ? -19.069 -9.363 21.651 1.00 92.56 94 GLN A C 1
ATOM 759 O O . GLN A 1 94 ? -18.557 -10.254 22.324 1.00 92.56 94 GLN A O 1
ATOM 764 N N . LYS A 1 95 ? -20.028 -9.611 20.749 1.00 94.75 95 LYS A N 1
ATOM 765 C CA . LYS A 1 95 ? -20.582 -10.950 20.491 1.00 94.75 95 LYS A CA 1
ATOM 766 C C . LYS A 1 95 ? -19.711 -11.802 19.563 1.00 94.75 95 LYS A C 1
ATOM 768 O O . LYS A 1 95 ? -19.618 -13.006 19.755 1.00 94.75 95 LYS A O 1
ATOM 773 N N . THR A 1 96 ? -19.100 -11.191 18.547 1.00 91.44 96 THR A N 1
ATOM 774 C CA . THR A 1 96 ? -18.432 -11.907 17.440 1.00 91.44 96 THR A CA 1
ATOM 775 C C . THR A 1 96 ? -16.907 -11.901 17.521 1.00 91.44 96 THR A C 1
ATOM 777 O O . THR A 1 96 ? -16.260 -12.642 16.789 1.00 91.44 96 THR A O 1
ATOM 780 N N . LYS A 1 97 ? -16.315 -11.046 18.369 1.00 90.38 97 LYS A N 1
ATOM 781 C CA . LYS A 1 97 ? -14.867 -10.771 18.445 1.00 90.38 97 LYS A CA 1
ATOM 782 C C . LYS A 1 97 ? -14.222 -10.320 17.119 1.00 90.38 97 LYS A C 1
ATOM 784 O O . LYS A 1 97 ? -12.997 -10.248 17.037 1.00 90.38 97 LYS A O 1
ATOM 789 N N . LYS A 1 98 ? -15.011 -9.972 16.092 1.00 91.75 98 LYS A N 1
ATOM 790 C CA . LYS A 1 98 ? -14.512 -9.386 14.837 1.00 91.75 98 LYS A CA 1
ATOM 791 C C . LYS A 1 98 ? -13.909 -7.995 15.079 1.00 91.75 98 LYS A C 1
ATOM 793 O O . LYS A 1 98 ? -14.197 -7.325 16.075 1.00 91.75 98 LYS A O 1
ATOM 798 N N . ARG A 1 99 ? -13.071 -7.522 14.152 1.00 91.19 99 ARG A N 1
ATOM 799 C CA . ARG A 1 99 ? -12.536 -6.149 14.198 1.00 91.19 99 ARG A CA 1
ATOM 800 C C . ARG A 1 99 ? -13.669 -5.143 13.942 1.00 91.19 99 ARG A C 1
ATOM 802 O O . ARG A 1 99 ? -14.487 -5.357 13.055 1.00 91.19 99 ARG A O 1
ATOM 809 N N . LEU A 1 100 ? -13.686 -4.026 14.677 1.00 92.62 100 LEU A N 1
ATOM 810 C CA . LEU A 1 100 ? -14.738 -3.002 14.565 1.00 92.62 100 LEU A CA 1
ATOM 811 C C . LEU A 1 100 ? -14.902 -2.479 13.128 1.00 92.62 100 LEU A C 1
ATOM 813 O O . LEU A 1 100 ? -16.020 -2.411 12.633 1.00 92.62 100 LEU A O 1
ATOM 817 N N . GLY A 1 101 ? -13.792 -2.171 12.448 1.00 91.75 101 GLY A N 1
ATOM 818 C CA . GLY A 1 101 ? -13.815 -1.717 11.053 1.00 91.75 101 GLY A CA 1
ATOM 819 C C . GLY A 1 101 ? -14.456 -2.732 10.104 1.00 91.75 101 GLY A C 1
ATOM 820 O O . GLY A 1 101 ? -15.278 -2.352 9.284 1.00 91.75 101 GLY A O 1
ATOM 821 N N . GLN A 1 102 ? -14.175 -4.029 10.280 1.00 91.94 102 GLN A N 1
ATOM 822 C CA . GLN A 1 102 ? -14.790 -5.090 9.474 1.00 91.94 102 GLN A CA 1
ATOM 823 C C . GLN A 1 102 ? -16.313 -5.131 9.654 1.00 91.94 102 GLN A C 1
ATOM 825 O O . GLN A 1 102 ? -17.041 -5.292 8.684 1.00 91.94 102 GLN A O 1
ATOM 830 N N . ILE A 1 103 ? -16.804 -4.953 10.882 1.00 95.31 103 ILE A N 1
ATOM 831 C CA . ILE A 1 103 ? -18.247 -4.921 11.157 1.00 95.31 103 ILE A CA 1
ATOM 832 C C . ILE A 1 103 ? -18.901 -3.704 10.492 1.00 95.31 103 ILE A C 1
ATOM 834 O O . ILE A 1 103 ? -19.994 -3.825 9.947 1.00 95.31 103 ILE A O 1
ATOM 838 N N . LEU A 1 104 ? -18.241 -2.542 10.531 1.00 95.25 104 LEU A N 1
ATOM 839 C CA . LEU A 1 104 ? -18.737 -1.319 9.893 1.00 95.25 104 LEU A CA 1
ATOM 840 C C . LEU A 1 104 ? -18.813 -1.459 8.364 1.00 95.25 104 LEU A C 1
ATOM 842 O O . LEU A 1 104 ? -19.811 -1.035 7.784 1.00 95.25 104 LEU A O 1
ATOM 846 N N . LEU A 1 105 ? -17.824 -2.115 7.742 1.00 93.62 105 LEU A N 1
ATOM 847 C CA . LEU A 1 105 ? -17.846 -2.468 6.316 1.00 93.62 105 LEU A CA 1
ATOM 848 C C . LEU A 1 105 ? -18.983 -3.447 5.987 1.00 93.62 105 LEU A C 1
ATOM 850 O O . LEU A 1 105 ? -19.785 -3.180 5.101 1.00 93.62 105 LEU A O 1
ATOM 854 N N . GLU A 1 106 ? -19.101 -4.557 6.730 1.00 94.38 106 GLU A N 1
ATOM 855 C CA . GLU A 1 106 ? -20.144 -5.582 6.518 1.00 94.38 106 GLU A CA 1
ATOM 856 C C . GLU A 1 106 ? -21.568 -5.011 6.654 1.00 94.38 106 GLU A C 1
ATOM 858 O O . GLU A 1 106 ? -22.506 -5.511 6.037 1.00 94.38 106 GLU A O 1
ATOM 863 N N . LYS A 1 107 ? -21.737 -3.961 7.465 1.00 94.56 107 LYS A N 1
ATOM 864 C CA . LYS A 1 107 ? -23.006 -3.246 7.652 1.00 94.56 107 LYS A CA 1
ATOM 865 C C . LYS A 1 107 ? -23.272 -2.161 6.606 1.00 94.56 107 LYS A C 1
ATOM 867 O O . LYS A 1 107 ? -24.366 -1.603 6.609 1.00 94.56 107 LYS A O 1
ATOM 872 N N . GLY A 1 108 ? -22.298 -1.844 5.752 1.00 94.06 108 GLY A N 1
ATOM 873 C CA . GLY A 1 108 ? -22.386 -0.746 4.788 1.00 94.06 108 GLY A CA 1
ATOM 874 C C . GLY A 1 108 ? -22.405 0.640 5.439 1.00 94.06 108 GLY A C 1
ATOM 875 O O . GLY A 1 108 ? -22.916 1.585 4.851 1.00 94.06 108 GLY A O 1
ATOM 876 N N . TYR A 1 109 ? -21.903 0.769 6.672 1.00 95.12 109 TYR A N 1
ATOM 877 C CA . TYR A 1 109 ? -21.837 2.054 7.384 1.00 95.12 109 TYR A CA 1
ATOM 878 C C . TYR A 1 109 ? -20.589 2.862 7.039 1.00 95.12 109 TYR A C 1
ATOM 880 O O . TYR A 1 109 ? -20.515 4.031 7.395 1.00 95.12 109 TYR A O 1
ATOM 888 N N . LEU A 1 110 ? -19.606 2.220 6.418 1.00 94.38 110 LEU A N 1
ATOM 889 C CA . LEU A 1 110 ? -18.317 2.787 6.062 1.00 94.38 110 LEU A CA 1
ATOM 890 C C . LEU A 1 110 ? -17.855 2.108 4.772 1.00 94.38 110 LEU A C 1
ATOM 892 O O . LEU A 1 110 ? -18.098 0.911 4.603 1.00 94.38 110 LEU A O 1
ATOM 896 N N . SER A 1 111 ? -17.195 2.842 3.885 1.00 93.12 111 SER A N 1
ATOM 897 C CA . SER A 1 111 ? -16.487 2.275 2.733 1.00 93.12 111 SER A CA 1
ATOM 898 C C . SER A 1 111 ? -15.082 1.793 3.116 1.00 93.12 111 SER A C 1
ATOM 900 O O . SER A 1 111 ? -14.538 2.145 4.168 1.00 93.12 111 SER A O 1
ATOM 902 N N . GLU A 1 112 ? -14.474 0.962 2.266 1.00 91.50 112 GLU A N 1
ATOM 903 C CA . GLU A 1 112 ? -13.101 0.495 2.488 1.00 91.50 112 GLU A CA 1
ATOM 904 C C . GLU A 1 112 ? -12.102 1.657 2.474 1.00 91.50 112 GLU A C 1
ATOM 906 O O . GLU A 1 112 ? -11.269 1.756 3.375 1.00 91.50 112 GLU A O 1
ATOM 911 N N . GLU A 1 113 ? -12.239 2.579 1.523 1.00 92.31 113 GLU A N 1
ATOM 912 C CA . GLU A 1 113 ? -11.412 3.783 1.407 1.00 92.31 113 GLU A CA 1
ATOM 913 C C . GLU A 1 113 ? -11.475 4.644 2.673 1.00 92.31 113 GLU A C 1
ATOM 915 O O . GLU A 1 113 ? -10.439 5.005 3.237 1.00 92.31 113 GLU A O 1
ATOM 920 N N . GLU A 1 114 ? -12.676 4.918 3.193 1.00 93.25 114 GLU A N 1
ATOM 921 C CA . GLU A 1 114 ? -12.847 5.700 4.422 1.00 93.25 114 GLU A CA 1
ATOM 922 C C . GLU A 1 114 ? -12.220 5.002 5.635 1.00 93.25 114 GLU A C 1
ATOM 924 O O . GLU A 1 114 ? -11.587 5.654 6.474 1.00 93.25 114 GLU A O 1
ATOM 929 N N . LEU A 1 115 ? -12.359 3.674 5.731 1.00 92.62 115 LEU A N 1
ATOM 930 C CA . LEU A 1 115 ? -11.742 2.899 6.802 1.00 92.62 115 LEU A CA 1
ATOM 931 C C . LEU A 1 115 ? -10.215 2.958 6.726 1.00 92.62 115 LEU A C 1
ATOM 933 O O . LEU A 1 115 ? -9.563 3.215 7.742 1.00 92.62 115 LEU A O 1
ATOM 937 N N . VAL A 1 116 ? -9.640 2.705 5.551 1.00 92.25 116 VAL A N 1
ATOM 938 C CA . VAL A 1 116 ? -8.186 2.677 5.356 1.00 92.25 116 VAL A CA 1
ATOM 939 C C . VAL A 1 116 ? -7.597 4.072 5.544 1.00 92.25 116 VAL A C 1
ATOM 941 O O . VAL A 1 116 ? -6.594 4.211 6.242 1.00 92.25 116 VAL A O 1
ATOM 944 N N . SER A 1 117 ? -8.253 5.113 5.032 1.00 91.88 117 SER A N 1
ATOM 945 C CA . SER A 1 117 ? -7.867 6.513 5.237 1.00 91.88 117 SER A CA 1
ATOM 946 C C . SER A 1 117 ? -7.877 6.896 6.723 1.00 91.88 117 SER A C 1
ATOM 948 O O . SER A 1 117 ? -6.906 7.458 7.244 1.00 91.88 117 SER A O 1
ATOM 950 N N . ALA A 1 118 ? -8.921 6.508 7.466 1.00 91.38 118 ALA A N 1
ATOM 951 C CA . ALA A 1 118 ? -8.977 6.723 8.911 1.00 91.38 118 ALA A CA 1
ATOM 952 C C . ALA A 1 118 ? -7.876 5.948 9.657 1.00 91.38 118 ALA A C 1
ATOM 954 O O . ALA A 1 118 ? -7.249 6.484 10.574 1.00 91.38 118 ALA A O 1
ATOM 955 N N . LEU A 1 119 ? -7.600 4.703 9.263 1.00 89.94 119 LEU A N 1
ATOM 956 C CA . LEU A 1 119 ? -6.514 3.905 9.833 1.00 89.94 119 LEU A CA 1
ATOM 957 C C . LEU A 1 119 ? -5.137 4.512 9.538 1.00 89.94 119 LEU A C 1
ATOM 959 O O . LEU A 1 119 ? -4.293 4.559 10.435 1.00 89.94 119 LEU A O 1
ATOM 963 N N . ALA A 1 120 ? -4.918 5.020 8.326 1.00 90.50 120 ALA A N 1
ATOM 964 C CA . ALA A 1 120 ? -3.688 5.697 7.938 1.00 90.50 120 ALA A CA 1
ATOM 965 C C . ALA A 1 120 ? -3.458 6.948 8.783 1.00 90.50 120 ALA A C 1
ATOM 967 O O . ALA A 1 120 ? -2.397 7.092 9.394 1.00 90.50 120 ALA A O 1
ATOM 968 N N . TYR A 1 121 ? -4.495 7.768 8.954 1.00 89.38 121 TYR A N 1
ATOM 969 C CA . TYR A 1 121 ? -4.452 8.926 9.840 1.00 89.38 121 TYR A CA 1
ATOM 970 C C . TYR A 1 121 ? -4.134 8.535 11.292 1.00 89.38 121 TYR A C 1
ATOM 972 O O . TYR A 1 121 ? -3.248 9.114 11.919 1.00 89.38 121 TYR A O 1
ATOM 980 N N . GLN A 1 122 ? -4.793 7.498 11.823 1.00 86.56 122 GLN A N 1
ATOM 981 C CA . GLN A 1 122 ? -4.549 6.988 13.179 1.00 86.56 122 GLN A CA 1
ATOM 982 C C . GLN A 1 122 ? -3.094 6.520 13.390 1.00 86.56 122 GLN A C 1
ATOM 984 O O . GLN A 1 122 ? -2.588 6.511 14.517 1.00 86.56 122 GLN A O 1
ATOM 989 N N . ARG A 1 123 ? -2.432 6.080 12.316 1.00 84.38 123 ARG A N 1
ATOM 990 C CA . ARG A 1 123 ? -1.067 5.541 12.315 1.00 84.38 123 ARG A CA 1
ATOM 991 C C . ARG A 1 123 ? -0.019 6.537 11.824 1.00 84.38 123 ARG A C 1
ATOM 993 O O . ARG A 1 123 ? 1.148 6.167 11.802 1.00 84.38 123 ARG A O 1
ATOM 1000 N N . GLN A 1 124 ? -0.417 7.764 11.477 1.00 87.50 124 GLN A N 1
ATOM 1001 C CA . GLN A 1 124 ? 0.455 8.776 10.868 1.00 87.50 124 GLN A CA 1
ATOM 1002 C C . GLN A 1 124 ? 1.139 8.266 9.585 1.00 87.50 124 GLN A C 1
ATOM 1004 O O . GLN A 1 124 ? 2.295 8.575 9.304 1.00 87.50 124 GLN A O 1
ATOM 1009 N N . MET A 1 125 ? 0.418 7.456 8.811 1.00 89.19 125 MET A N 1
ATOM 1010 C CA . MET A 1 125 ? 0.843 6.961 7.504 1.00 89.19 125 MET A CA 1
ATOM 1011 C C . MET A 1 125 ? 0.081 7.702 6.406 1.00 89.19 125 MET A C 1
ATOM 1013 O O . MET A 1 125 ? -1.024 8.195 6.633 1.00 89.19 125 MET A O 1
ATOM 1017 N N . ALA A 1 126 ? 0.665 7.774 5.213 1.00 91.50 126 ALA A N 1
ATOM 1018 C CA . ALA A 1 126 ? -0.046 8.278 4.044 1.00 91.50 126 ALA A CA 1
ATOM 1019 C C . ALA A 1 126 ? -1.063 7.236 3.559 1.00 91.50 126 ALA A C 1
ATOM 1021 O O . ALA A 1 126 ? -0.785 6.039 3.632 1.00 91.50 126 ALA A O 1
ATOM 1022 N N . PHE A 1 127 ? -2.210 7.695 3.064 1.00 93.19 127 PHE A N 1
ATOM 1023 C CA . PHE A 1 127 ? -3.128 6.895 2.254 1.00 93.19 127 PHE A CA 1
ATOM 1024 C C . PHE A 1 127 ? -2.857 7.197 0.778 1.00 93.19 127 PHE A C 1
ATOM 1026 O O . PHE A 1 127 ? -2.655 8.364 0.439 1.00 93.19 127 PHE A O 1
ATOM 1033 N N . VAL A 1 128 ? -2.790 6.165 -0.064 1.00 93.38 128 VAL A N 1
ATOM 1034 C CA . VAL A 1 128 ? -2.465 6.283 -1.491 1.00 93.38 128 VAL A CA 1
ATOM 1035 C C . VAL A 1 128 ? -3.363 5.351 -2.304 1.00 93.38 128 VAL A C 1
ATOM 1037 O O . VAL A 1 128 ? -3.477 4.164 -1.990 1.00 93.38 128 VAL A O 1
ATOM 1040 N N . GLU A 1 129 ? -3.944 5.897 -3.366 1.00 91.44 129 GLU A N 1
ATOM 1041 C CA . GLU A 1 129 ? -4.559 5.145 -4.461 1.00 91.44 129 GLU A CA 1
ATOM 1042 C C . GLU A 1 129 ? -3.473 4.749 -5.463 1.00 91.44 129 GLU A C 1
ATOM 1044 O O . GLU A 1 129 ? -2.553 5.526 -5.733 1.00 91.44 129 GLU A O 1
ATOM 1049 N N . ILE A 1 130 ? -3.536 3.521 -5.974 1.00 92.50 130 ILE A N 1
ATOM 1050 C CA . ILE A 1 130 ? -2.481 2.975 -6.828 1.00 92.50 130 ILE A CA 1
ATOM 1051 C C . ILE A 1 130 ? -2.948 2.963 -8.277 1.00 92.50 130 ILE A C 1
ATOM 1053 O O . ILE A 1 130 ? -3.834 2.186 -8.629 1.00 92.50 130 ILE A O 1
ATOM 1057 N N . ASP A 1 131 ? -2.266 3.725 -9.131 1.00 89.00 131 ASP A N 1
ATOM 1058 C CA . ASP A 1 131 ? -2.291 3.481 -10.569 1.00 89.00 131 ASP A CA 1
ATOM 1059 C C . ASP A 1 131 ? -1.068 2.629 -10.977 1.00 89.00 131 ASP A C 1
ATOM 1061 O O . ASP A 1 131 ? 0.063 3.125 -10.991 1.00 89.00 131 ASP A O 1
ATOM 1065 N N . PRO A 1 132 ? -1.247 1.335 -11.313 1.00 85.00 132 PRO A N 1
ATOM 1066 C CA . PRO A 1 132 ? -0.145 0.472 -11.734 1.00 85.00 132 PRO A CA 1
ATOM 1067 C C . PRO A 1 132 ? 0.552 0.924 -13.026 1.00 85.00 132 PRO A C 1
ATOM 1069 O O . PRO A 1 132 ? 1.671 0.478 -13.284 1.00 85.00 132 PRO A O 1
ATOM 1072 N N . PHE A 1 133 ? -0.082 1.769 -13.843 1.00 81.62 133 PHE A N 1
ATOM 1073 C CA . PHE A 1 133 ? 0.476 2.243 -15.111 1.00 81.62 133 PHE A CA 1
ATOM 1074 C C . PHE A 1 133 ? 1.356 3.488 -14.961 1.00 81.62 133 PHE A C 1
ATOM 1076 O O . PHE A 1 133 ? 2.128 3.787 -15.874 1.00 81.62 133 PHE A O 1
ATOM 1083 N N . GLU A 1 134 ? 1.270 4.190 -13.830 1.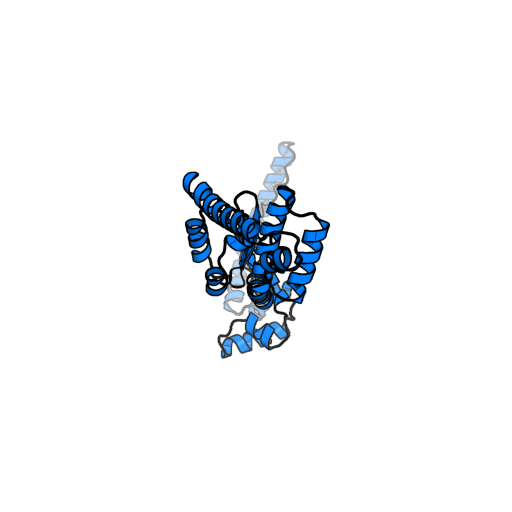00 84.06 134 GLU A N 1
ATOM 1084 C CA . GLU A 1 134 ? 2.125 5.344 -13.526 1.00 84.06 134 GLU A CA 1
ATOM 1085 C C . GLU A 1 134 ? 3.474 4.936 -12.921 1.00 84.06 134 GLU A C 1
ATOM 1087 O O . GLU A 1 134 ? 4.424 5.718 -12.936 1.00 84.06 134 GLU A O 1
ATOM 1092 N N . VAL A 1 135 ? 3.589 3.707 -12.408 1.00 87.62 135 VAL A N 1
ATOM 1093 C CA . VAL A 1 135 ? 4.827 3.237 -11.781 1.00 87.62 135 VAL A CA 1
ATOM 1094 C C . VAL A 1 135 ? 5.892 2.948 -12.831 1.00 87.62 135 VAL A C 1
ATOM 1096 O O . VAL A 1 135 ? 5.706 2.147 -13.752 1.00 87.62 135 VAL A O 1
ATOM 1099 N N . GLU A 1 136 ? 7.060 3.558 -12.636 1.00 84.38 136 GLU A N 1
ATOM 1100 C CA . GLU A 1 136 ? 8.218 3.344 -13.491 1.00 84.38 136 GLU A CA 1
ATOM 1101 C C . GLU A 1 136 ? 8.607 1.853 -13.552 1.00 84.38 136 GLU A C 1
ATOM 1103 O O . GLU A 1 136 ? 8.738 1.188 -12.513 1.00 84.38 136 GLU A O 1
ATOM 1108 N N . PRO A 1 137 ? 8.874 1.309 -14.755 1.00 81.81 137 PRO A N 1
ATOM 1109 C CA . PRO A 1 137 ? 9.258 -0.091 -14.925 1.00 81.81 137 PRO A CA 1
ATOM 1110 C C . PRO A 1 137 ? 10.472 -0.533 -14.101 1.00 81.81 137 PRO A C 1
ATOM 1112 O O . PRO A 1 137 ? 10.602 -1.713 -13.782 1.00 81.81 137 PRO A O 1
ATOM 1115 N N . GLU A 1 138 ? 11.381 0.387 -13.784 1.00 81.62 138 GLU A N 1
ATOM 1116 C CA . GLU A 1 138 ? 12.568 0.114 -12.969 1.00 81.62 138 GLU A CA 1
ATOM 1117 C C . GLU A 1 138 ? 12.200 -0.160 -11.514 1.00 81.62 138 GLU A C 1
ATOM 1119 O O . GLU A 1 138 ? 12.665 -1.140 -10.935 1.00 81.62 138 GLU A O 1
ATOM 1124 N N . VAL A 1 139 ? 11.274 0.621 -10.961 1.00 87.81 139 VAL A N 1
ATOM 1125 C CA . VAL A 1 139 ? 10.803 0.473 -9.581 1.00 87.81 139 VAL A CA 1
ATOM 1126 C C . VAL A 1 139 ? 9.990 -0.816 -9.421 1.00 87.81 139 VAL A C 1
ATOM 1128 O O . VAL A 1 139 ? 10.172 -1.543 -8.442 1.00 87.81 139 VAL A O 1
ATOM 1131 N N . LEU A 1 140 ? 9.161 -1.171 -10.412 1.00 87.12 140 LEU A N 1
ATOM 1132 C CA . LEU A 1 140 ? 8.418 -2.441 -10.423 1.00 87.12 140 LEU A CA 1
ATOM 1133 C C . LEU A 1 140 ? 9.331 -3.671 -10.344 1.00 87.12 140 LEU A C 1
ATOM 1135 O O . LEU A 1 140 ? 8.935 -4.693 -9.788 1.00 87.12 140 LEU A O 1
ATOM 1139 N N . ARG A 1 141 ? 10.553 -3.589 -10.883 1.00 81.94 141 ARG A N 1
ATOM 1140 C CA . ARG A 1 141 ? 11.512 -4.704 -10.884 1.00 81.94 141 ARG A CA 1
ATOM 1141 C C . ARG A 1 141 ? 12.193 -4.926 -9.540 1.00 81.94 141 ARG A C 1
ATOM 1143 O O . ARG A 1 141 ? 12.615 -6.052 -9.286 1.00 81.94 141 ARG A O 1
ATOM 1150 N N . ILE A 1 142 ? 12.279 -3.895 -8.696 1.00 86.38 142 ILE A N 1
ATOM 1151 C CA . ILE A 1 142 ? 12.877 -3.996 -7.356 1.00 86.38 142 ILE A CA 1
ATOM 1152 C C . ILE A 1 142 ? 12.132 -5.051 -6.535 1.00 86.38 142 ILE A C 1
ATOM 1154 O O . ILE A 1 142 ? 12.742 -5.861 -5.841 1.00 86.38 142 ILE A O 1
ATOM 1158 N N . ILE A 1 143 ? 10.802 -5.074 -6.647 1.00 88.38 143 ILE A N 1
ATOM 1159 C CA . ILE A 1 143 ? 9.963 -6.050 -5.958 1.00 88.38 143 ILE A CA 1
ATOM 1160 C C . ILE A 1 143 ? 9.496 -7.102 -6.962 1.00 88.38 143 ILE A C 1
ATOM 1162 O O . ILE A 1 143 ? 8.652 -6.810 -7.806 1.00 88.38 143 ILE A O 1
ATOM 1166 N N . PRO A 1 144 ? 9.982 -8.351 -6.884 1.00 87.5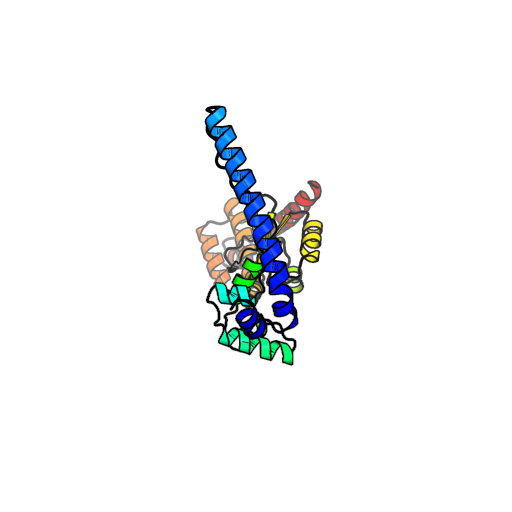6 144 PRO A N 1
ATOM 1167 C CA . PRO A 1 144 ? 9.475 -9.407 -7.744 1.00 87.56 144 PRO A CA 1
ATOM 1168 C C . PRO A 1 144 ? 8.040 -9.782 -7.354 1.00 87.56 144 PRO A C 1
ATOM 1170 O O . PRO A 1 144 ? 7.659 -9.722 -6.183 1.00 87.56 144 PRO A O 1
ATOM 1173 N N . ARG A 1 145 ? 7.258 -10.250 -8.334 1.00 90.44 145 ARG A N 1
ATOM 1174 C CA . ARG A 1 145 ? 5.834 -10.594 -8.172 1.00 90.44 145 ARG A CA 1
ATOM 1175 C C . ARG A 1 145 ? 5.549 -11.477 -6.954 1.00 90.44 145 ARG A C 1
ATOM 1177 O O . ARG A 1 145 ? 4.656 -11.173 -6.175 1.00 90.44 145 ARG A O 1
ATOM 1184 N N . TRP A 1 146 ? 6.331 -12.539 -6.756 1.00 88.38 146 TRP A N 1
ATOM 1185 C CA . TRP A 1 146 ? 6.136 -13.460 -5.630 1.00 88.38 146 TRP A CA 1
ATOM 1186 C C . TRP A 1 146 ? 6.294 -12.764 -4.268 1.00 88.38 146 TRP A C 1
ATOM 1188 O O . TRP A 1 146 ? 5.631 -13.139 -3.302 1.00 88.38 146 TRP A O 1
ATOM 1198 N N . LEU A 1 147 ? 7.158 -11.747 -4.180 1.00 89.81 147 LEU A N 1
ATOM 1199 C CA . LEU A 1 147 ? 7.362 -10.954 -2.972 1.00 89.81 147 LEU A CA 1
ATOM 1200 C C . LEU A 1 147 ? 6.186 -9.994 -2.765 1.00 89.81 147 LEU A C 1
ATOM 1202 O O . LEU A 1 147 ? 5.665 -9.912 -1.651 1.00 89.81 147 LEU A O 1
ATOM 1206 N N . ALA A 1 148 ? 5.735 -9.344 -3.844 1.00 91.62 148 ALA A N 1
ATOM 1207 C CA . ALA A 1 148 ? 4.552 -8.487 -3.845 1.00 91.62 148 ALA A CA 1
ATOM 1208 C C . ALA A 1 148 ? 3.298 -9.247 -3.386 1.00 91.62 148 ALA A C 1
ATOM 1210 O O . ALA A 1 148 ? 2.599 -8.794 -2.485 1.00 91.62 148 ALA A O 1
ATOM 1211 N N . GLU A 1 149 ? 3.057 -10.444 -3.927 1.00 91.44 149 GLU A N 1
ATOM 1212 C CA . GLU A 1 149 ? 1.912 -11.295 -3.580 1.00 91.44 149 GLU A CA 1
ATOM 1213 C C . GLU A 1 149 ? 2.002 -11.829 -2.144 1.00 91.44 149 GLU A C 1
ATOM 1215 O O . GLU A 1 149 ? 1.030 -11.759 -1.386 1.00 91.44 149 GLU A O 1
ATOM 1220 N N . ARG A 1 150 ? 3.175 -12.338 -1.742 1.00 88.06 150 ARG A N 1
ATOM 1221 C CA . ARG A 1 150 ? 3.373 -12.946 -0.418 1.00 88.06 150 ARG A CA 1
ATOM 1222 C C . ARG A 1 150 ? 3.230 -11.935 0.710 1.00 88.06 150 ARG A C 1
ATOM 1224 O O . ARG A 1 150 ? 2.596 -12.234 1.722 1.00 88.06 150 ARG A O 1
ATOM 1231 N N . TYR A 1 151 ? 3.856 -10.772 0.559 1.00 88.06 151 TYR A N 1
ATOM 1232 C CA . TYR A 1 151 ? 3.884 -9.746 1.600 1.00 88.06 151 TYR A CA 1
ATOM 1233 C C . TYR A 1 151 ? 2.823 -8.667 1.416 1.00 88.06 151 TYR A C 1
ATOM 1235 O O . TYR A 1 151 ? 2.672 -7.834 2.307 1.00 88.06 151 TYR A O 1
ATOM 1243 N N . ARG A 1 152 ? 2.065 -8.716 0.313 1.00 91.69 152 ARG A N 1
ATOM 1244 C CA . ARG A 1 152 ? 1.048 -7.721 -0.050 1.00 91.69 152 ARG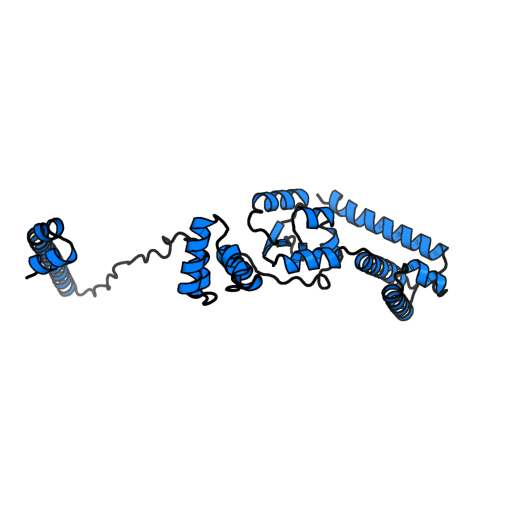 A CA 1
ATOM 1245 C C . ARG A 1 152 ? 1.640 -6.316 0.001 1.00 91.69 152 ARG A C 1
ATOM 1247 O O . ARG A 1 152 ? 1.187 -5.446 0.741 1.00 91.69 152 ARG A O 1
ATOM 1254 N N . VAL A 1 153 ? 2.718 -6.157 -0.760 1.00 92.75 153 VAL A N 1
ATOM 1255 C CA . VAL A 1 153 ? 3.466 -4.910 -0.937 1.00 92.75 153 VAL A CA 1
ATOM 1256 C C . VAL A 1 153 ? 3.472 -4.560 -2.418 1.00 92.75 153 VAL A C 1
ATOM 1258 O O . VAL A 1 153 ? 3.627 -5.444 -3.257 1.00 92.75 153 VAL A O 1
ATOM 1261 N N . PHE A 1 154 ? 3.341 -3.282 -2.746 1.00 94.38 154 PHE A N 1
ATOM 1262 C CA . PHE A 1 154 ? 3.436 -2.808 -4.123 1.00 94.38 154 PHE A CA 1
ATOM 1263 C C . PHE A 1 154 ? 4.389 -1.611 -4.209 1.00 94.38 154 PHE A C 1
ATOM 1265 O O . PHE A 1 154 ? 4.255 -0.681 -3.407 1.00 94.38 154 PHE A O 1
ATOM 1272 N N . PRO A 1 155 ? 5.377 -1.614 -5.119 1.00 94.00 155 PRO A N 1
ATOM 1273 C CA . PRO A 1 155 ? 6.276 -0.482 -5.275 1.00 94.00 155 PRO A CA 1
ATOM 1274 C C . PRO A 1 155 ? 5.573 0.691 -5.964 1.00 94.00 155 PRO A C 1
ATOM 1276 O O . PRO A 1 155 ? 4.923 0.512 -6.984 1.00 94.00 155 PRO A O 1
ATOM 1279 N N . LEU A 1 156 ? 5.720 1.892 -5.403 1.00 94.19 156 LEU A N 1
ATOM 1280 C CA . LEU A 1 156 ? 5.142 3.119 -5.960 1.00 94.19 156 LEU A CA 1
ATOM 1281 C C . LEU A 1 156 ? 6.191 3.942 -6.700 1.00 94.19 156 LEU A C 1
ATOM 1283 O O . LEU A 1 156 ? 5.984 4.350 -7.834 1.00 94.19 156 LEU A O 1
ATOM 1287 N N . LYS A 1 157 ? 7.315 4.211 -6.031 1.00 92.94 157 LYS A N 1
ATOM 1288 C CA . LYS A 1 157 ? 8.406 5.022 -6.571 1.00 92.94 157 LYS A CA 1
ATOM 1289 C C . LYS A 1 157 ? 9.687 4.853 -5.769 1.00 92.94 157 LYS A C 1
ATOM 1291 O O . LYS A 1 157 ? 9.654 4.432 -4.607 1.00 92.94 157 LYS A O 1
ATOM 1296 N N . TYR A 1 158 ? 10.800 5.234 -6.378 1.00 92.00 158 TYR A N 1
ATOM 1297 C CA . TYR A 1 158 ? 12.107 5.271 -5.741 1.00 92.00 158 TYR A CA 1
ATOM 1298 C C . TYR A 1 158 ? 12.706 6.672 -5.882 1.00 92.00 158 TYR A C 1
ATOM 1300 O O . TYR A 1 158 ? 13.023 7.109 -6.980 1.00 92.00 158 TYR A O 1
ATOM 1308 N N . GLU A 1 159 ? 12.841 7.394 -4.768 1.00 91.38 159 GLU A N 1
ATOM 1309 C CA . GLU A 1 159 ? 13.339 8.775 -4.753 1.00 91.38 159 GLU A CA 1
ATOM 1310 C C . GLU A 1 159 ? 14.313 8.970 -3.589 1.00 91.38 159 GLU A C 1
ATOM 1312 O O . GLU A 1 159 ? 14.051 8.536 -2.466 1.00 91.38 159 GLU A O 1
ATOM 1317 N N . ASN A 1 160 ? 15.436 9.657 -3.830 1.00 88.31 160 ASN A N 1
ATOM 1318 C CA . ASN A 1 160 ? 16.403 10.041 -2.790 1.00 88.31 160 ASN A CA 1
ATOM 1319 C C . ASN A 1 160 ? 16.871 8.865 -1.901 1.00 88.31 160 ASN A C 1
ATOM 1321 O O . ASN A 1 160 ? 16.982 9.000 -0.680 1.00 88.31 160 ASN A O 1
ATOM 1325 N N . GLY A 1 161 ? 17.089 7.682 -2.488 1.00 86.00 161 GLY A N 1
ATOM 1326 C CA . GLY A 1 161 ? 17.496 6.477 -1.749 1.00 86.00 161 GLY A CA 1
ATOM 1327 C C . GLY A 1 161 ? 16.401 5.870 -0.860 1.00 86.00 161 GLY A C 1
ATOM 1328 O O . GLY A 1 161 ? 16.695 5.054 0.018 1.00 86.00 161 GLY A O 1
ATOM 1329 N N . THR A 1 162 ? 15.145 6.284 -1.050 1.00 92.81 162 THR A N 1
ATOM 1330 C CA . THR A 1 162 ? 13.980 5.785 -0.316 1.00 92.81 162 THR A CA 1
ATOM 1331 C C . THR A 1 162 ? 13.007 5.100 -1.270 1.00 92.81 162 THR A C 1
ATOM 1333 O O . THR A 1 162 ? 12.526 5.698 -2.232 1.00 92.81 162 THR A O 1
ATOM 1336 N N . LEU A 1 163 ? 12.683 3.844 -0.972 1.00 93.06 163 LEU A N 1
ATOM 1337 C CA . LEU A 1 163 ? 11.677 3.064 -1.678 1.00 93.06 163 LEU A CA 1
ATOM 1338 C C . LEU A 1 163 ? 10.307 3.275 -1.027 1.00 93.06 163 LEU A C 1
ATOM 1340 O O . LEU A 1 163 ? 10.086 2.948 0.145 1.00 93.06 163 LEU A O 1
ATOM 1344 N N . HIS A 1 164 ? 9.381 3.836 -1.795 1.00 93.56 164 HIS A N 1
ATOM 1345 C CA . HIS A 1 164 ? 8.005 4.051 -1.374 1.00 93.56 164 HIS A CA 1
ATOM 1346 C C . HIS A 1 164 ? 7.167 2.831 -1.734 1.00 93.56 164 HIS A C 1
ATOM 1348 O O . HIS A 1 164 ? 7.040 2.490 -2.910 1.00 93.56 164 HIS A O 1
ATOM 1354 N N . LEU A 1 165 ? 6.584 2.195 -0.721 1.00 93.75 165 LEU A N 1
ATOM 1355 C CA . LEU A 1 165 ? 5.792 0.979 -0.868 1.00 93.75 165 LEU A CA 1
ATOM 1356 C C . LEU A 1 165 ? 4.365 1.202 -0.375 1.00 93.75 165 LEU A C 1
ATOM 1358 O O . LEU A 1 165 ? 4.159 1.759 0.706 1.00 93.75 165 LEU A O 1
ATOM 1362 N N . ALA A 1 166 ? 3.392 0.727 -1.141 1.00 94.12 166 ALA A N 1
ATOM 1363 C CA . ALA A 1 166 ? 2.015 0.597 -0.699 1.00 94.12 166 ALA A CA 1
ATOM 1364 C C . ALA A 1 166 ? 1.789 -0.765 -0.033 1.00 94.12 166 ALA A C 1
ATOM 1366 O O . ALA A 1 166 ? 2.320 -1.782 -0.482 1.00 94.12 166 ALA A O 1
ATOM 1367 N N . ILE A 1 167 ? 1.006 -0.774 1.043 1.00 93.31 167 ILE A N 1
ATOM 1368 C CA . ILE A 1 167 ? 0.632 -1.961 1.819 1.00 93.31 167 ILE A CA 1
ATOM 1369 C C . ILE A 1 167 ? -0.846 -1.899 2.196 1.00 93.31 167 ILE A C 1
ATOM 1371 O O . ILE A 1 167 ? -1.375 -0.821 2.449 1.00 93.31 167 ILE A O 1
ATOM 1375 N N . ASP A 1 168 ? -1.504 -3.050 2.319 1.00 89.75 168 ASP A N 1
ATOM 1376 C CA . ASP A 1 168 ? -2.890 -3.129 2.813 1.00 89.75 168 ASP A CA 1
ATOM 1377 C C . ASP A 1 168 ? -2.986 -3.571 4.288 1.00 89.75 168 ASP A C 1
ATOM 1379 O O . ASP A 1 168 ? -4.059 -3.566 4.894 1.00 89.75 168 ASP A O 1
ATOM 1383 N N . ARG A 1 169 ? -1.856 -3.949 4.905 1.00 82.69 169 ARG A N 1
ATOM 1384 C CA . ARG A 1 169 ? -1.785 -4.458 6.285 1.00 82.69 169 ARG A CA 1
ATOM 1385 C C . ARG A 1 169 ? -0.845 -3.635 7.154 1.00 82.69 169 ARG A C 1
ATOM 1387 O O . ARG A 1 169 ? 0.332 -3.501 6.867 1.00 82.69 169 ARG A O 1
ATOM 1394 N N . ILE A 1 170 ? -1.352 -3.169 8.293 1.00 70.44 170 ILE A N 1
ATOM 1395 C CA . ILE A 1 170 ? -0.633 -2.270 9.218 1.00 70.44 170 ILE A CA 1
ATOM 1396 C C . ILE A 1 170 ? 0.418 -3.008 10.071 1.00 70.44 170 ILE A C 1
ATOM 1398 O O . ILE A 1 170 ? 1.353 -2.391 10.577 1.00 70.44 170 ILE A O 1
ATOM 1402 N N . ASP A 1 171 ? 0.299 -4.328 10.231 1.00 69.25 171 ASP A N 1
ATOM 1403 C CA . ASP A 1 171 ? 1.078 -5.119 11.201 1.00 69.25 171 ASP A CA 1
ATOM 1404 C C . ASP A 1 171 ? 2.500 -5.493 10.710 1.00 69.25 171 ASP A C 1
ATOM 1406 O O . ASP A 1 171 ? 3.117 -6.443 11.186 1.00 69.25 171 ASP A O 1
ATOM 1410 N N . LEU A 1 172 ? 3.053 -4.732 9.763 1.00 64.81 172 LEU A N 1
ATOM 1411 C CA . LEU A 1 172 ? 4.282 -5.051 9.026 1.00 64.81 172 LEU A CA 1
ATOM 1412 C C . LEU A 1 172 ? 5.563 -4.461 9.650 1.00 64.81 172 LEU A C 1
ATOM 1414 O O . LEU A 1 172 ? 6.567 -4.288 8.966 1.00 64.81 172 LEU A O 1
ATOM 1418 N N . GLY A 1 173 ? 5.568 -4.176 10.957 1.00 65.06 173 GLY A N 1
ATOM 1419 C CA . GLY A 1 173 ? 6.719 -3.559 11.636 1.00 65.06 173 GLY A CA 1
ATOM 1420 C C . GLY A 1 173 ? 8.032 -4.332 11.443 1.00 65.06 173 GLY A C 1
ATOM 1421 O O . GLY A 1 173 ? 9.041 -3.740 11.075 1.00 65.06 173 GLY A O 1
ATOM 1422 N N . LEU A 1 174 ? 7.994 -5.662 11.594 1.00 70.06 174 LEU A N 1
ATOM 1423 C CA . LEU A 1 174 ? 9.149 -6.541 11.345 1.00 70.06 174 LEU A CA 1
ATOM 1424 C C . LEU A 1 174 ? 9.506 -6.651 9.857 1.00 70.06 174 LEU A C 1
ATOM 1426 O O . LEU A 1 174 ? 10.671 -6.836 9.502 1.00 70.06 174 LEU A O 1
ATOM 1430 N N . LEU A 1 175 ? 8.507 -6.530 8.979 1.00 79.56 175 LEU A N 1
ATOM 1431 C CA . LEU A 1 175 ? 8.727 -6.570 7.540 1.00 79.56 175 LEU A CA 1
ATOM 1432 C C . LEU A 1 175 ? 9.502 -5.336 7.081 1.00 79.56 175 LEU A C 1
ATOM 1434 O O . LEU A 1 175 ? 10.345 -5.474 6.205 1.00 79.56 175 LEU A O 1
ATOM 1438 N N . LYS A 1 176 ? 9.265 -4.163 7.688 1.00 85.69 176 LYS A N 1
ATOM 1439 C CA . LYS A 1 176 ? 9.996 -2.939 7.343 1.00 85.69 176 LYS A CA 1
ATOM 1440 C C . LYS A 1 176 ? 11.503 -3.169 7.401 1.00 85.69 176 LYS A C 1
ATOM 1442 O O . LYS A 1 176 ? 12.162 -3.078 6.375 1.00 85.69 176 LYS A O 1
ATOM 1447 N N . SER A 1 177 ? 12.010 -3.527 8.579 1.00 85.00 177 SER A N 1
ATOM 1448 C CA . SER A 1 177 ? 13.442 -3.739 8.794 1.00 85.00 177 SER A CA 1
ATOM 1449 C C . SER A 1 177 ? 13.980 -4.871 7.923 1.00 85.00 177 SER A C 1
ATOM 1451 O O . SER A 1 177 ? 15.029 -4.720 7.319 1.00 85.00 177 SER A O 1
ATOM 1453 N N . SER A 1 178 ? 13.219 -5.958 7.759 1.00 86.19 178 SER A N 1
ATOM 1454 C CA . SER A 1 178 ? 13.629 -7.081 6.904 1.00 86.19 178 SER A CA 1
ATOM 1455 C C . SER A 1 178 ? 13.780 -6.682 5.431 1.00 86.19 178 SER A C 1
ATOM 1457 O O . SER A 1 178 ? 14.717 -7.117 4.767 1.00 86.19 178 SER A O 1
ATOM 1459 N N . LEU A 1 179 ? 12.866 -5.861 4.903 1.00 86.19 179 LEU A N 1
ATOM 1460 C CA . LEU A 1 179 ? 12.950 -5.365 3.529 1.00 86.19 179 LEU A CA 1
ATOM 1461 C C . LEU A 1 179 ? 14.048 -4.300 3.391 1.00 86.19 179 LEU A C 1
ATOM 1463 O O . LEU A 1 179 ? 14.758 -4.299 2.390 1.00 86.19 179 LEU A O 1
ATOM 1467 N N . GLU A 1 180 ? 14.229 -3.432 4.391 1.00 90.06 180 GLU A N 1
ATOM 1468 C CA . GLU A 1 180 ? 15.337 -2.467 4.421 1.00 90.06 180 GLU A CA 1
ATOM 1469 C C . GLU A 1 180 ? 16.690 -3.195 4.416 1.00 90.06 180 GLU A C 1
ATOM 1471 O O . GLU A 1 180 ? 17.585 -2.818 3.665 1.00 90.06 180 GLU A O 1
ATOM 1476 N N . ASP A 1 181 ? 16.821 -4.289 5.167 1.00 87.38 181 ASP A N 1
ATOM 1477 C CA . ASP A 1 181 ? 18.030 -5.112 5.210 1.00 87.38 181 ASP A CA 1
ATOM 1478 C C . ASP A 1 181 ? 18.266 -5.903 3.922 1.00 87.38 181 ASP A C 1
ATOM 1480 O O . ASP A 1 181 ? 19.421 -6.051 3.510 1.00 87.38 181 ASP A O 1
ATOM 1484 N N . LEU A 1 182 ? 17.195 -6.404 3.296 1.00 86.44 182 LEU A N 1
ATOM 1485 C CA . LEU A 1 182 ? 17.246 -7.152 2.039 1.00 86.44 182 LEU A CA 1
ATOM 1486 C C . LEU A 1 182 ? 17.682 -6.252 0.880 1.00 86.44 182 LEU A C 1
ATOM 1488 O O . LEU A 1 182 ? 18.601 -6.590 0.139 1.00 86.44 182 LEU A O 1
ATOM 1492 N N . PHE A 1 183 ? 17.038 -5.094 0.739 1.00 85.69 183 PHE A N 1
ATOM 1493 C CA . PHE A 1 183 ? 17.279 -4.182 -0.376 1.00 85.69 183 PHE A CA 1
ATOM 1494 C C . PHE A 1 183 ? 18.402 -3.170 -0.093 1.00 85.69 183 PHE A C 1
ATOM 1496 O O . PHE A 1 183 ? 18.951 -2.582 -1.022 1.00 85.69 183 PHE A O 1
ATOM 1503 N N . LYS A 1 184 ? 18.805 -2.998 1.175 1.00 88.00 184 LYS A N 1
ATOM 1504 C CA . LYS A 1 184 ? 19.740 -1.957 1.653 1.00 88.00 184 LYS A CA 1
ATOM 1505 C C . LYS A 1 184 ? 19.303 -0.536 1.282 1.00 88.00 184 LYS A C 1
ATOM 1507 O O . LYS A 1 184 ? 20.137 0.331 1.035 1.00 88.00 184 LYS A O 1
ATOM 1512 N N . VAL A 1 185 ? 17.997 -0.298 1.249 1.00 90.56 185 VAL A N 1
ATOM 1513 C CA . VAL A 1 185 ? 17.391 1.016 0.987 1.00 90.56 185 VAL A CA 1
ATOM 1514 C C . VAL A 1 185 ? 16.454 1.371 2.128 1.00 90.56 185 VAL A C 1
ATOM 1516 O O . VAL A 1 185 ? 15.930 0.485 2.801 1.00 90.56 185 VAL A O 1
ATOM 1519 N N . LYS A 1 186 ? 16.211 2.665 2.347 1.00 91.44 186 LYS A N 1
ATOM 1520 C CA . LYS A 1 186 ? 15.191 3.094 3.311 1.00 91.44 186 LYS A CA 1
ATOM 1521 C C . LYS A 1 186 ? 13.807 2.810 2.748 1.00 91.44 186 LYS A C 1
ATOM 1523 O O . LYS A 1 186 ? 13.577 3.037 1.563 1.00 91.44 186 LYS A O 1
ATOM 1528 N N . ILE A 1 187 ? 12.871 2.380 3.591 1.00 91.62 187 ILE A N 1
ATOM 1529 C CA . ILE A 1 187 ? 11.506 2.078 3.152 1.00 91.62 187 ILE A CA 1
ATOM 1530 C C . ILE A 1 187 ? 10.507 3.010 3.819 1.00 91.62 187 ILE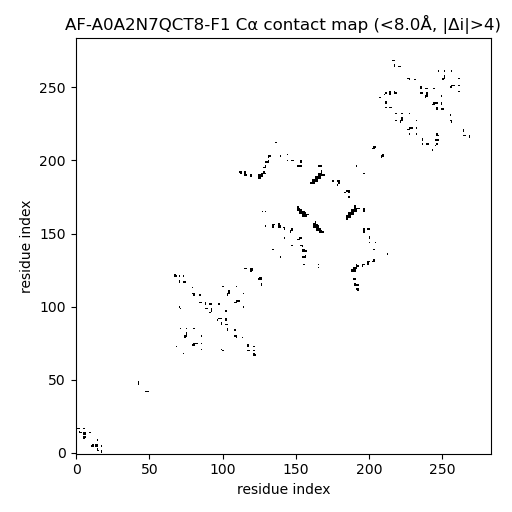 A C 1
ATOM 1532 O O . ILE A 1 187 ? 10.480 3.191 5.043 1.00 91.62 187 ILE A O 1
ATOM 1536 N N . LYS A 1 188 ? 9.627 3.582 2.998 1.00 91.81 188 LYS A N 1
ATOM 1537 C CA . LYS A 1 188 ? 8.483 4.363 3.458 1.00 91.81 188 LYS A CA 1
ATOM 1538 C C . LYS A 1 188 ? 7.193 3.679 3.033 1.00 91.81 188 LYS A C 1
ATOM 1540 O O . LYS A 1 188 ? 6.905 3.565 1.845 1.00 91.81 188 LYS A O 1
ATOM 1545 N N . PHE A 1 189 ? 6.410 3.256 4.020 1.00 92.00 189 PHE A N 1
ATOM 1546 C CA . PHE A 1 189 ? 5.117 2.632 3.782 1.00 92.00 189 PHE A CA 1
ATOM 1547 C C . PHE A 1 189 ? 3.988 3.656 3.694 1.00 92.00 189 PHE A C 1
ATOM 1549 O O . PHE A 1 189 ? 3.912 4.585 4.503 1.00 92.00 189 PHE A O 1
ATOM 1556 N N . SER A 1 190 ? 3.087 3.415 2.749 1.00 93.19 190 SER A N 1
ATOM 1557 C CA . SER A 1 190 ? 1.786 4.067 2.621 1.00 93.19 190 SER A CA 1
ATOM 1558 C C . SER A 1 190 ? 0.697 2.998 2.633 1.00 93.19 190 SER A C 1
ATOM 1560 O O . SER A 1 190 ? 0.918 1.884 2.163 1.00 93.19 190 SER A O 1
ATOM 1562 N N . LEU A 1 191 ? -0.459 3.307 3.209 1.00 93.69 191 LEU A N 1
ATOM 1563 C CA . LEU A 1 191 ? -1.601 2.402 3.239 1.00 93.69 191 LEU A CA 1
ATOM 1564 C C . LEU A 1 191 ? -2.466 2.584 1.996 1.00 93.69 191 LEU A C 1
ATOM 1566 O O . LEU A 1 191 ? -2.626 3.695 1.500 1.00 93.69 191 LEU A O 1
ATOM 1570 N N . THR A 1 192 ? -3.042 1.486 1.534 1.00 94.81 192 THR A N 1
ATOM 1571 C CA . THR A 1 192 ? -3.945 1.427 0.383 1.00 94.81 192 THR A CA 1
ATOM 1572 C C . THR A 1 192 ? -5.053 0.403 0.647 1.00 94.81 192 THR A C 1
ATOM 1574 O O . THR A 1 192 ? -5.001 -0.322 1.650 1.00 94.81 192 THR A O 1
ATOM 1577 N N . THR A 1 193 ? -6.069 0.354 -0.209 1.00 93.12 193 THR A N 1
ATOM 1578 C CA . THR A 1 193 ? -7.173 -0.606 -0.072 1.00 93.12 193 THR A CA 1
ATOM 1579 C C . THR A 1 193 ? -6.754 -2.018 -0.495 1.00 93.12 193 THR A C 1
ATOM 1581 O O . THR A 1 193 ? -5.764 -2.224 -1.203 1.00 93.12 193 THR A O 1
ATOM 1584 N N . ASN A 1 194 ? -7.499 -3.036 -0.052 1.00 92.00 194 ASN A N 1
ATOM 1585 C CA . ASN A 1 194 ? -7.261 -4.410 -0.488 1.00 92.00 194 ASN A CA 1
ATOM 1586 C C . ASN A 1 194 ? -7.514 -4.566 -1.993 1.00 92.00 194 ASN A C 1
ATOM 1588 O O . ASN A 1 194 ? -6.789 -5.302 -2.666 1.00 92.00 194 ASN A O 1
ATOM 1592 N N . TYR A 1 195 ? -8.529 -3.867 -2.501 1.00 91.62 195 TYR A N 1
ATOM 1593 C CA . TYR A 1 195 ? -8.857 -3.833 -3.917 1.00 91.62 195 TYR A CA 1
ATOM 1594 C C . TYR A 1 195 ? -7.701 -3.260 -4.745 1.00 91.62 195 TYR A C 1
ATOM 1596 O O . TYR A 1 195 ? -7.205 -3.953 -5.635 1.00 91.62 195 TYR A O 1
ATOM 1604 N N . ASP A 1 196 ? -7.208 -2.068 -4.393 1.00 92.88 196 ASP A N 1
ATOM 1605 C CA . ASP A 1 196 ? -6.163 -1.379 -5.159 1.00 92.88 196 ASP A CA 1
ATOM 1606 C C . ASP A 1 196 ? -4.876 -2.188 -5.225 1.00 92.88 196 ASP A C 1
ATOM 1608 O O . ASP A 1 196 ? -4.302 -2.350 -6.299 1.00 92.88 196 ASP A O 1
ATOM 1612 N N . ILE A 1 197 ? -4.428 -2.759 -4.101 1.00 94.38 197 ILE A N 1
ATOM 1613 C CA . ILE A 1 197 ? -3.178 -3.525 -4.102 1.00 94.38 197 ILE A CA 1
ATOM 1614 C C . ILE A 1 197 ? -3.291 -4.813 -4.920 1.00 94.38 197 ILE A C 1
ATOM 1616 O O . ILE A 1 197 ? -2.343 -5.185 -5.609 1.00 94.38 197 ILE A O 1
ATOM 1620 N N . ASN A 1 198 ? -4.440 -5.497 -4.871 1.00 93.88 198 ASN A N 1
ATOM 1621 C CA . ASN A 1 198 ? -4.657 -6.702 -5.670 1.00 93.88 198 ASN A CA 1
ATOM 1622 C C . ASN A 1 198 ? -4.702 -6.353 -7.157 1.00 93.88 198 ASN A C 1
ATOM 1624 O O . ASN A 1 198 ? -4.018 -6.995 -7.953 1.00 93.88 198 ASN A O 1
ATOM 1628 N N . TYR A 1 199 ? -5.470 -5.320 -7.511 1.00 92.88 199 TYR A N 1
ATOM 1629 C CA . TYR A 1 199 ? -5.578 -4.823 -8.876 1.00 92.88 199 TYR A CA 1
ATOM 1630 C C . TYR A 1 199 ? -4.206 -4.409 -9.421 1.00 92.88 199 TYR A C 1
ATOM 1632 O O . TYR A 1 199 ? -3.806 -4.844 -10.502 1.00 92.88 199 TYR A O 1
ATOM 1640 N N . ALA A 1 200 ? -3.443 -3.641 -8.644 1.00 93.69 200 ALA A N 1
ATOM 1641 C CA . ALA A 1 200 ? -2.124 -3.174 -9.032 1.00 93.69 200 ALA 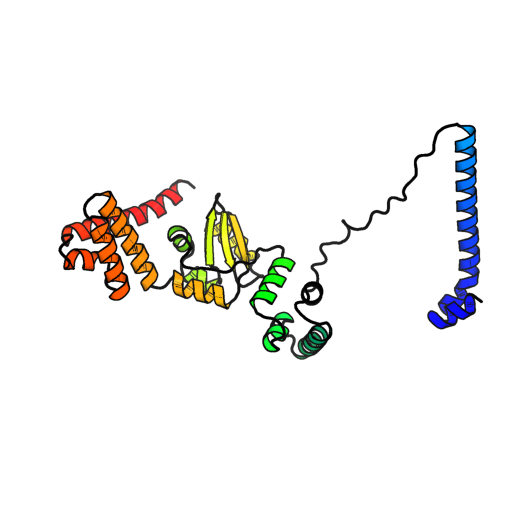A CA 1
ATOM 1642 C C . ALA A 1 200 ? -1.135 -4.324 -9.248 1.00 93.69 200 ALA A C 1
ATOM 1644 O O . ALA A 1 200 ? -0.457 -4.359 -10.275 1.00 93.69 200 ALA A O 1
ATOM 1645 N N . ILE A 1 201 ? -1.086 -5.302 -8.335 1.00 93.38 201 ILE A N 1
ATOM 1646 C CA . ILE A 1 201 ? -0.216 -6.476 -8.486 1.00 93.38 201 ILE A CA 1
ATOM 1647 C C . ILE A 1 201 ? -0.611 -7.282 -9.730 1.00 93.38 201 ILE A C 1
ATOM 1649 O O . ILE A 1 201 ? 0.254 -7.671 -10.515 1.00 93.38 201 ILE A O 1
ATOM 1653 N N . GLU A 1 202 ? -1.907 -7.515 -9.943 1.00 91.31 202 GLU A N 1
ATOM 1654 C CA . GLU A 1 202 ? -2.388 -8.284 -11.090 1.00 91.31 202 GLU A CA 1
ATOM 1655 C C . GLU A 1 202 ? -2.031 -7.609 -12.421 1.00 91.31 202 GLU A C 1
ATOM 1657 O O . GLU A 1 202 ? -1.543 -8.274 -13.337 1.00 91.31 202 GLU A O 1
ATOM 1662 N N . LYS A 1 203 ? -2.246 -6.292 -12.536 1.00 89.69 203 LYS A N 1
ATOM 1663 C CA . LYS A 1 203 ? -2.015 -5.556 -13.786 1.00 89.69 203 LYS A CA 1
ATOM 1664 C C . LYS A 1 203 ? -0.539 -5.279 -14.041 1.00 89.69 203 LYS A C 1
ATOM 1666 O O . LYS A 1 203 ? -0.057 -5.588 -15.134 1.00 89.69 203 LYS A O 1
ATOM 1671 N N . ALA A 1 204 ? 0.191 -4.773 -13.049 1.00 87.25 204 ALA A N 1
ATOM 1672 C CA . ALA A 1 204 ? 1.590 -4.381 -13.215 1.00 87.25 204 ALA A CA 1
ATOM 1673 C C . ALA A 1 204 ? 2.544 -5.574 -13.385 1.00 87.25 204 ALA A C 1
ATOM 1675 O O . ALA A 1 204 ? 3.602 -5.433 -13.991 1.00 87.25 204 ALA A O 1
ATOM 1676 N N . TYR A 1 205 ? 2.188 -6.759 -12.877 1.00 86.81 205 TYR A N 1
ATOM 1677 C CA . TYR A 1 205 ? 2.977 -7.984 -13.068 1.00 86.81 205 TYR A CA 1
ATOM 1678 C C . TYR A 1 205 ? 2.328 -8.969 -14.050 1.00 86.81 205 TYR A C 1
ATOM 1680 O O . TYR A 1 205 ? 2.676 -10.156 -14.067 1.00 86.81 205 TYR A O 1
ATOM 1688 N N . SER A 1 206 ? 1.384 -8.499 -14.869 1.00 85.25 206 SER A N 1
ATOM 1689 C CA . SER A 1 206 ? 0.828 -9.299 -15.957 1.00 85.25 206 SER A CA 1
ATOM 1690 C C . SER A 1 206 ? 1.887 -9.562 -17.033 1.00 85.25 206 SER A C 1
ATOM 1692 O O . SER A 1 206 ? 2.702 -8.697 -17.361 1.00 85.25 206 SER A O 1
ATOM 1694 N N . GLU A 1 207 ? 1.865 -10.763 -17.615 1.00 75.19 207 GLU A N 1
ATOM 1695 C CA . GLU A 1 207 ? 2.754 -11.121 -18.730 1.00 75.19 207 GLU A CA 1
ATOM 1696 C C . GLU A 1 207 ? 2.596 -10.154 -19.912 1.00 75.19 207 GLU A C 1
ATOM 1698 O O . GLU A 1 207 ? 3.579 -9.790 -20.551 1.00 75.19 207 GLU A O 1
ATOM 1703 N N . GLU A 1 208 ? 1.375 -9.682 -20.172 1.00 72.56 208 GLU A N 1
ATOM 1704 C CA . GLU A 1 208 ? 1.085 -8.697 -21.215 1.00 72.56 208 GLU A CA 1
ATOM 1705 C C . GLU A 1 208 ? 1.818 -7.369 -20.970 1.00 72.56 208 GLU A C 1
ATOM 1707 O O . GLU A 1 208 ? 2.529 -6.876 -21.847 1.00 72.56 208 GLU A O 1
ATOM 1712 N N . TYR A 1 209 ? 1.725 -6.818 -19.757 1.00 72.81 209 TYR A N 1
ATOM 1713 C CA . TYR A 1 209 ? 2.391 -5.566 -19.404 1.00 72.81 209 TYR A CA 1
ATOM 1714 C C . TYR A 1 209 ? 3.920 -5.703 -19.410 1.00 72.81 209 TYR A C 1
ATOM 1716 O O . TYR A 1 209 ? 4.628 -4.861 -19.972 1.00 72.81 209 TYR A O 1
ATOM 1724 N N . LEU A 1 210 ? 4.444 -6.812 -18.876 1.00 72.00 210 LEU A N 1
ATOM 1725 C CA . LEU A 1 210 ? 5.879 -7.096 -18.896 1.00 72.00 210 LEU A CA 1
ATOM 1726 C C . LEU A 1 210 ? 6.414 -7.279 -20.326 1.00 72.00 210 LEU A C 1
ATOM 1728 O O . LEU A 1 210 ? 7.524 -6.829 -20.616 1.00 72.00 210 LEU A O 1
ATOM 1732 N N . ARG A 1 211 ? 5.638 -7.875 -21.244 1.00 69.00 211 ARG A N 1
ATOM 1733 C CA . ARG A 1 211 ? 5.987 -7.965 -22.676 1.00 69.00 211 ARG A CA 1
ATOM 1734 C C . ARG A 1 211 ? 6.055 -6.595 -23.341 1.00 69.00 211 ARG A C 1
ATOM 1736 O O . ARG A 1 211 ? 6.986 -6.358 -24.110 1.00 69.00 211 ARG A O 1
ATOM 1743 N N . VAL A 1 212 ? 5.119 -5.697 -23.034 1.00 68.31 212 VAL A N 1
ATOM 1744 C CA . VAL A 1 212 ? 5.120 -4.324 -23.564 1.00 68.31 212 VAL A CA 1
ATOM 1745 C C . VAL A 1 212 ? 6.327 -3.539 -23.047 1.00 68.31 212 VAL A C 1
ATOM 1747 O O . VAL A 1 212 ? 6.989 -2.867 -23.830 1.00 68.31 212 VAL A O 1
ATOM 1750 N N . ILE A 1 213 ? 6.678 -3.656 -21.763 1.00 70.69 213 ILE A N 1
ATOM 1751 C CA . ILE A 1 213 ? 7.874 -3.004 -21.197 1.00 70.69 213 ILE A CA 1
ATOM 1752 C C . ILE A 1 213 ? 9.161 -3.546 -21.825 1.00 70.69 213 ILE A C 1
ATOM 1754 O O . ILE A 1 213 ? 10.027 -2.772 -22.235 1.00 70.69 213 ILE A O 1
ATOM 1758 N N . ARG A 1 214 ? 9.305 -4.876 -21.899 1.00 70.25 214 ARG A N 1
ATOM 1759 C CA . ARG A 1 214 ? 10.479 -5.511 -22.523 1.00 70.25 214 ARG A CA 1
ATOM 1760 C C . ARG A 1 214 ? 10.596 -5.123 -23.995 1.00 70.25 214 ARG A C 1
ATOM 1762 O O . ARG A 1 214 ? 11.702 -4.855 -24.457 1.00 70.25 214 ARG A O 1
ATOM 1769 N N . GLY A 1 215 ? 9.461 -5.045 -24.694 1.00 66.75 215 GLY A N 1
ATOM 1770 C CA . GLY A 1 215 ? 9.361 -4.522 -26.051 1.00 66.75 215 GLY A CA 1
ATOM 1771 C C . GLY A 1 215 ? 9.852 -3.080 -26.133 1.00 66.75 215 GLY A C 1
ATOM 1772 O O . GLY A 1 215 ? 10.793 -2.816 -26.868 1.00 66.75 215 GLY A O 1
ATOM 1773 N N . LYS A 1 216 ? 9.297 -2.159 -25.334 1.00 72.62 216 LYS A N 1
ATOM 1774 C CA . LYS A 1 216 ? 9.726 -0.749 -25.310 1.00 72.62 216 LYS A CA 1
ATOM 1775 C C . LYS A 1 216 ? 11.233 -0.599 -25.134 1.00 72.62 216 LYS A C 1
ATOM 1777 O O . LYS A 1 216 ? 11.835 0.103 -25.927 1.00 72.62 216 LYS A O 1
ATOM 1782 N N . ARG A 1 217 ? 11.852 -1.321 -24.194 1.00 76.12 217 ARG A N 1
ATOM 1783 C CA . ARG A 1 217 ? 13.314 -1.280 -24.000 1.00 76.12 217 ARG A CA 1
ATOM 1784 C C . ARG A 1 217 ? 14.095 -1.779 -25.211 1.00 76.12 217 ARG A C 1
ATOM 1786 O O . ARG A 1 217 ? 15.066 -1.153 -25.611 1.00 76.12 217 ARG A O 1
ATOM 1793 N N . LEU A 1 218 ? 13.680 -2.909 -25.790 1.00 82.38 218 LEU A N 1
ATOM 1794 C CA . LEU A 1 218 ? 14.304 -3.434 -27.008 1.00 82.38 218 LEU A CA 1
ATOM 1795 C C . LEU A 1 218 ? 14.203 -2.408 -28.148 1.00 82.38 218 LEU A C 1
ATOM 1797 O O . LEU A 1 218 ? 15.177 -2.154 -28.847 1.00 82.38 218 LEU A O 1
ATOM 1801 N N . GLY A 1 219 ? 13.032 -1.788 -28.282 1.00 84.81 219 GLY A N 1
ATOM 1802 C CA . GLY A 1 219 ? 12.770 -0.733 -29.246 1.00 84.81 219 GLY A CA 1
ATOM 1803 C C . GLY A 1 219 ? 13.571 0.543 -28.997 1.00 84.81 219 GLY A C 1
ATOM 1804 O O . GLY A 1 219 ? 14.112 1.094 -29.941 1.00 84.81 219 GLY A O 1
ATOM 1805 N N . GLU A 1 220 ? 13.693 0.998 -27.750 1.00 85.62 220 GLU A N 1
ATOM 1806 C CA . GLU A 1 220 ? 14.498 2.163 -27.357 1.00 85.62 220 GLU A CA 1
ATOM 1807 C C . GLU A 1 220 ? 15.981 1.958 -27.679 1.00 85.62 220 GLU A C 1
ATOM 1809 O O . GLU A 1 220 ? 16.619 2.876 -28.191 1.00 85.62 220 GLU A O 1
ATOM 1814 N N . LEU A 1 221 ? 16.515 0.753 -27.450 1.00 84.69 221 LEU A N 1
ATOM 1815 C CA . LEU A 1 221 ? 17.883 0.396 -27.835 1.00 84.69 221 LEU A CA 1
ATOM 1816 C C . LEU A 1 221 ? 18.072 0.453 -29.356 1.00 84.69 221 LEU A C 1
ATOM 1818 O O . LEU A 1 221 ? 18.979 1.122 -29.843 1.00 84.69 221 LEU A O 1
ATOM 1822 N N . MET A 1 222 ? 17.178 -0.184 -30.114 1.00 88.44 222 MET A N 1
ATOM 1823 C CA . MET A 1 222 ? 17.232 -0.172 -31.581 1.00 88.44 222 MET A CA 1
ATOM 1824 C C . MET A 1 222 ? 17.022 1.233 -32.166 1.00 88.44 222 MET A C 1
ATOM 1826 O O . MET A 1 222 ? 17.624 1.573 -33.182 1.00 88.44 222 MET A O 1
ATOM 1830 N N . LEU A 1 223 ? 16.182 2.055 -31.534 1.00 91.00 223 LEU A N 1
ATOM 1831 C CA . LEU A 1 223 ? 15.935 3.444 -31.918 1.00 91.00 223 LEU A CA 1
ATOM 1832 C C . LEU A 1 223 ? 17.183 4.301 -31.684 1.00 91.00 223 LEU A C 1
ATOM 1834 O O . LEU A 1 223 ? 17.577 5.073 -32.555 1.00 91.00 223 LEU A O 1
ATOM 1838 N N . LYS A 1 224 ? 17.810 4.154 -30.511 1.00 88.38 224 LYS A N 1
ATOM 1839 C CA . LYS A 1 224 ? 19.037 4.865 -30.135 1.00 88.38 224 LYS A CA 1
ATOM 1840 C C . LYS A 1 224 ? 20.183 4.561 -31.098 1.00 88.38 224 LYS A C 1
ATOM 1842 O O . LYS A 1 224 ? 20.911 5.475 -31.474 1.00 88.38 224 LYS A O 1
ATOM 1847 N N . ASP A 1 225 ? 20.302 3.307 -31.519 1.00 89.19 225 ASP A N 1
ATOM 1848 C CA . ASP A 1 225 ? 21.320 2.864 -32.474 1.00 89.19 225 ASP A CA 1
ATOM 1849 C C . ASP A 1 225 ? 20.948 3.163 -33.940 1.00 89.19 225 ASP A C 1
ATOM 1851 O O . ASP A 1 225 ? 21.731 2.889 -34.849 1.00 89.19 225 ASP A O 1
ATOM 1855 N N . GLY A 1 226 ? 19.762 3.731 -34.191 1.00 88.88 226 GLY A N 1
ATOM 1856 C CA . GLY A 1 226 ? 19.286 4.095 -35.527 1.00 88.88 226 GLY A CA 1
ATOM 1857 C C . GLY A 1 226 ? 18.870 2.911 -36.405 1.00 88.88 226 GLY A C 1
ATOM 1858 O O . GLY A 1 226 ? 18.707 3.077 -37.611 1.00 88.88 226 GLY A O 1
ATOM 1859 N N . VAL A 1 227 ? 18.697 1.724 -35.820 1.00 92.25 227 VAL A N 1
ATOM 1860 C CA . VAL A 1 227 ? 18.276 0.497 -36.518 1.00 92.25 227 VAL A CA 1
ATOM 1861 C C . VAL A 1 227 ? 16.797 0.535 -36.884 1.00 92.25 227 VAL A C 1
ATOM 1863 O O . VAL A 1 227 ? 16.403 -0.033 -37.898 1.00 92.25 227 VAL A O 1
ATOM 1866 N N . ILE A 1 228 ? 15.986 1.214 -36.072 1.00 92.88 228 ILE A N 1
ATOM 1867 C CA . ILE A 1 228 ? 14.570 1.460 -36.347 1.00 92.88 228 ILE A CA 1
ATOM 1868 C C . ILE A 1 228 ? 14.250 2.942 -36.160 1.00 92.88 228 ILE A C 1
ATOM 1870 O O . ILE A 1 228 ? 14.860 3.637 -35.348 1.00 92.88 228 ILE A O 1
ATOM 1874 N N . SER A 1 229 ? 13.247 3.426 -36.878 1.00 93.62 229 SER A N 1
ATOM 1875 C CA . SER A 1 229 ? 12.688 4.764 -36.719 1.00 93.62 229 SER A CA 1
ATOM 1876 C C . SER A 1 229 ? 11.601 4.815 -35.639 1.00 93.62 229 SER A C 1
ATOM 1878 O O . SER A 1 229 ? 10.954 3.818 -35.303 1.00 93.62 229 SER A O 1
ATOM 1880 N N . GLN A 1 230 ? 11.321 6.021 -35.133 1.00 91.19 230 GLN A N 1
ATOM 1881 C CA . GLN A 1 230 ? 10.245 6.244 -34.157 1.00 91.19 230 GLN A CA 1
ATOM 1882 C C . GLN A 1 230 ? 8.870 5.826 -34.707 1.00 91.19 230 GLN A C 1
ATOM 1884 O O . GLN A 1 230 ? 8.005 5.364 -33.957 1.00 91.19 230 GLN A O 1
ATOM 1889 N N . ALA A 1 231 ? 8.666 5.966 -36.021 1.00 90.75 231 ALA A N 1
ATOM 1890 C CA . ALA A 1 231 ? 7.440 5.555 -36.693 1.00 90.75 231 ALA A CA 1
ATOM 1891 C C . ALA A 1 231 ? 7.272 4.028 -36.661 1.00 90.75 231 ALA A C 1
ATOM 1893 O O . ALA A 1 231 ? 6.221 3.546 -36.229 1.00 90.75 231 ALA A O 1
ATOM 1894 N N . GLU A 1 232 ? 8.315 3.280 -37.026 1.00 91.88 232 GLU A N 1
ATOM 1895 C CA . GLU A 1 232 ? 8.331 1.810 -37.015 1.00 91.88 232 GLU A CA 1
ATOM 1896 C C . GLU A 1 232 ? 8.149 1.255 -35.601 1.00 91.88 232 GLU A C 1
ATOM 1898 O O . GLU A 1 232 ? 7.308 0.381 -35.386 1.00 91.88 232 GLU A O 1
ATOM 1903 N N . LEU A 1 233 ? 8.838 1.833 -34.611 1.00 89.75 233 LEU A N 1
ATOM 1904 C CA . LEU A 1 233 ? 8.676 1.454 -33.208 1.00 89.75 233 LEU A CA 1
ATOM 1905 C C . LEU A 1 233 ? 7.230 1.655 -32.730 1.00 89.75 233 LEU A C 1
ATOM 1907 O O . LEU A 1 233 ? 6.634 0.770 -32.111 1.00 89.75 233 LEU A O 1
ATOM 1911 N N . SER A 1 234 ? 6.632 2.809 -33.038 1.00 88.06 234 SER A N 1
ATOM 1912 C CA . SER A 1 234 ? 5.256 3.105 -32.629 1.00 88.06 234 SER A CA 1
ATOM 1913 C C . SER A 1 234 ? 4.228 2.175 -33.290 1.00 88.06 234 SER A C 1
ATOM 1915 O O . SER A 1 234 ? 3.267 1.754 -32.638 1.00 88.06 234 SER A O 1
ATOM 1917 N N . ALA A 1 235 ? 4.435 1.812 -34.560 1.00 90.00 235 ALA A N 1
ATOM 1918 C CA . ALA A 1 235 ? 3.582 0.882 -35.294 1.00 90.00 235 ALA A CA 1
ATOM 1919 C C . ALA A 1 235 ? 3.689 -0.541 -34.726 1.00 90.00 235 ALA A C 1
ATOM 1921 O O . ALA A 1 235 ? 2.665 -1.176 -34.453 1.00 90.00 235 ALA A O 1
ATOM 1922 N N . ALA A 1 236 ? 4.914 -0.997 -34.457 1.00 89.38 236 ALA A N 1
ATOM 1923 C CA . ALA A 1 236 ? 5.180 -2.311 -33.891 1.00 89.38 236 ALA A CA 1
ATOM 1924 C C . ALA A 1 236 ? 4.612 -2.450 -32.464 1.00 89.38 236 ALA A C 1
ATOM 1926 O O . ALA A 1 236 ? 3.961 -3.448 -32.159 1.00 89.38 236 ALA A O 1
ATOM 1927 N N . LEU A 1 237 ? 4.724 -1.420 -31.613 1.00 85.62 237 LEU A N 1
ATOM 1928 C CA . LEU A 1 237 ? 4.115 -1.407 -30.272 1.00 85.62 237 LEU A CA 1
ATOM 1929 C C . LEU A 1 237 ? 2.576 -1.424 -30.312 1.00 85.62 237 LEU A C 1
ATOM 1931 O O . LEU A 1 237 ? 1.937 -2.097 -29.498 1.00 85.62 237 LEU A O 1
ATOM 1935 N N . ARG A 1 238 ? 1.950 -0.721 -31.270 1.00 85.62 238 ARG A N 1
ATOM 1936 C CA . ARG A 1 238 ? 0.488 -0.783 -31.479 1.00 85.62 238 ARG A CA 1
ATOM 1937 C C . ARG A 1 238 ? 0.044 -2.189 -31.879 1.00 85.62 238 ARG A C 1
ATOM 1939 O O . ARG A 1 238 ? -0.970 -2.676 -31.377 1.00 85.62 238 ARG A O 1
ATOM 1946 N N . LYS A 1 239 ? 0.802 -2.844 -32.762 1.00 87.81 239 LYS A N 1
ATOM 1947 C CA . LYS A 1 239 ? 0.530 -4.214 -33.209 1.00 87.81 239 LYS A CA 1
ATOM 1948 C C . LYS A 1 239 ? 0.752 -5.224 -32.084 1.00 87.81 239 LYS A C 1
ATOM 1950 O O . LYS A 1 239 ? -0.123 -6.063 -31.882 1.00 87.81 239 LYS A O 1
ATOM 1955 N N . GLN A 1 240 ? 1.813 -5.076 -31.289 1.00 85.69 240 GLN A N 1
ATOM 1956 C CA . GLN A 1 240 ? 2.080 -5.884 -30.094 1.00 85.69 240 GLN A CA 1
ATOM 1957 C C . GLN A 1 240 ? 0.906 -5.840 -29.114 1.00 85.69 240 GLN A C 1
ATOM 1959 O O . GLN A 1 240 ? 0.439 -6.884 -28.670 1.00 85.69 240 GLN A O 1
ATOM 1964 N N . LYS A 1 241 ? 0.370 -4.646 -28.831 1.00 78.56 241 LYS A N 1
ATOM 1965 C CA . LYS A 1 241 ? -0.778 -4.495 -27.924 1.00 78.56 241 LYS A CA 1
ATOM 1966 C C . LYS A 1 241 ? -2.041 -5.208 -28.429 1.00 78.56 241 LYS A C 1
ATOM 1968 O O . LYS A 1 241 ? -2.843 -5.666 -27.630 1.00 78.56 241 LYS A O 1
ATOM 1973 N N . ARG A 1 242 ? -2.244 -5.288 -29.749 1.00 82.56 242 ARG A N 1
ATOM 1974 C CA . ARG A 1 242 ? -3.437 -5.915 -30.346 1.00 82.56 242 ARG A CA 1
ATOM 1975 C C . ARG A 1 242 ? -3.305 -7.431 -30.510 1.00 82.56 242 ARG A C 1
ATOM 1977 O O . ARG A 1 242 ? -4.307 -8.131 -30.453 1.00 82.56 242 ARG A O 1
ATOM 1984 N N . THR A 1 243 ? -2.099 -7.912 -30.796 1.00 84.12 243 THR A N 1
ATOM 1985 C CA . THR A 1 243 ? -1.835 -9.307 -31.193 1.00 84.12 243 THR A CA 1
ATOM 1986 C C . THR A 1 243 ? -1.249 -10.150 -30.063 1.00 84.12 243 THR A C 1
ATOM 1988 O O . THR A 1 243 ? -1.409 -11.364 -30.067 1.00 84.12 243 THR A O 1
ATOM 1991 N N . GLY A 1 244 ? -0.573 -9.522 -29.096 1.00 75.06 244 GLY A N 1
ATOM 1992 C CA . GLY A 1 244 ? 0.169 -10.208 -28.039 1.00 75.06 244 GLY A CA 1
ATOM 1993 C C . GLY A 1 244 ? 1.508 -10.821 -28.482 1.00 75.06 244 GLY A C 1
ATOM 1994 O O . GLY A 1 244 ? 2.190 -11.418 -27.640 1.00 75.06 244 GLY A O 1
ATOM 1995 N N . GLU A 1 245 ? 1.890 -10.674 -29.759 1.00 82.75 245 GLU A N 1
ATOM 1996 C CA . GLU A 1 245 ? 3.177 -11.110 -30.328 1.00 82.75 245 GLU A CA 1
ATOM 1997 C C . GLU A 1 245 ? 4.354 -10.334 -29.712 1.00 82.75 245 GLU A C 1
ATOM 1999 O O . GLU A 1 245 ? 4.188 -9.242 -29.155 1.00 82.75 245 GLU A O 1
ATOM 2004 N N . THR A 1 246 ? 5.574 -10.879 -29.771 1.00 85.94 246 THR A N 1
ATOM 2005 C CA . THR A 1 246 ? 6.736 -10.145 -29.250 1.00 85.94 246 THR A CA 1
ATOM 2006 C C . THR A 1 246 ? 7.137 -9.015 -30.201 1.00 85.94 246 THR A C 1
ATOM 2008 O O . THR A 1 246 ? 7.044 -9.146 -31.419 1.00 85.94 246 THR A O 1
ATOM 2011 N N . LEU A 1 247 ? 7.617 -7.887 -29.657 1.00 86.94 247 LEU A N 1
ATOM 2012 C CA . LEU A 1 247 ? 8.044 -6.751 -30.484 1.00 86.94 247 LEU A CA 1
ATOM 2013 C C . LEU A 1 247 ? 9.115 -7.159 -31.511 1.00 86.94 247 LEU A C 1
ATOM 2015 O O . LEU A 1 247 ? 9.068 -6.718 -32.653 1.00 86.94 247 LEU A O 1
ATOM 2019 N N . GLY A 1 248 ? 10.053 -8.022 -31.110 1.00 87.31 248 GLY A N 1
ATOM 2020 C CA . GLY A 1 248 ? 11.109 -8.518 -31.990 1.00 87.31 248 GLY A CA 1
ATOM 2021 C C . GLY A 1 248 ? 10.572 -9.320 -33.175 1.00 87.31 248 GLY A C 1
ATOM 2022 O O . GLY A 1 248 ? 10.956 -9.057 -34.310 1.00 87.31 248 GLY A O 1
ATOM 2023 N N . GLU A 1 249 ? 9.647 -10.251 -32.931 1.00 88.12 249 GLU A N 1
ATOM 2024 C CA . GLU A 1 249 ? 9.000 -11.029 -33.998 1.00 88.12 249 GLU A CA 1
ATOM 2025 C C . GLU A 1 249 ? 8.208 -10.132 -34.950 1.00 88.12 249 GLU A C 1
ATOM 2027 O O . GLU A 1 249 ? 8.266 -10.335 -36.161 1.00 88.12 249 GLU A O 1
ATOM 2032 N N . ILE A 1 250 ? 7.522 -9.110 -34.428 1.00 91.44 250 ILE A N 1
ATOM 2033 C CA . ILE A 1 250 ? 6.790 -8.137 -35.247 1.00 91.44 250 ILE A CA 1
ATOM 2034 C C . ILE A 1 250 ? 7.750 -7.367 -36.159 1.00 91.44 250 ILE A C 1
ATOM 2036 O O . ILE A 1 250 ? 7.498 -7.278 -37.356 1.00 91.44 250 ILE A O 1
ATOM 2040 N N . LEU A 1 251 ? 8.863 -6.855 -35.622 1.00 92.06 251 LEU A N 1
ATOM 2041 C CA . LEU A 1 251 ? 9.849 -6.097 -36.402 1.00 92.06 251 LEU A CA 1
ATOM 2042 C C . LEU A 1 251 ? 10.514 -6.950 -37.494 1.00 92.06 251 LEU A C 1
ATOM 2044 O O . LEU A 1 251 ? 10.810 -6.439 -38.573 1.00 92.06 251 LEU A O 1
ATOM 2048 N N . VAL A 1 252 ? 10.721 -8.246 -37.242 1.00 93.56 252 VAL A N 1
ATOM 2049 C CA . VAL A 1 252 ? 11.229 -9.189 -38.251 1.00 93.56 252 VAL A CA 1
ATOM 2050 C C . VAL A 1 252 ? 10.164 -9.510 -39.299 1.00 93.56 252 VAL A C 1
ATOM 2052 O O . VAL A 1 252 ? 10.447 -9.494 -40.495 1.00 93.56 252 VAL A O 1
ATOM 2055 N N . THR A 1 253 ? 8.931 -9.777 -38.866 1.00 92.62 253 THR A N 1
ATOM 2056 C CA . THR A 1 253 ? 7.811 -10.134 -39.753 1.00 92.62 253 THR A CA 1
ATOM 2057 C C . THR A 1 253 ? 7.437 -8.983 -40.682 1.00 92.62 253 THR A C 1
ATOM 2059 O O . THR A 1 253 ? 7.143 -9.207 -41.853 1.00 92.62 253 THR A O 1
ATOM 2062 N N . ASP A 1 254 ? 7.495 -7.750 -40.180 1.00 92.19 254 ASP A N 1
ATOM 2063 C CA . ASP A 1 254 ? 7.225 -6.537 -40.954 1.00 92.19 254 ASP A CA 1
ATOM 2064 C C . ASP A 1 254 ? 8.432 -6.116 -41.823 1.00 92.19 254 ASP A C 1
ATOM 2066 O O . ASP A 1 254 ? 8.360 -5.119 -42.538 1.00 92.19 254 ASP A O 1
ATOM 2070 N N . GLY A 1 255 ? 9.535 -6.880 -41.796 1.00 90.75 255 GLY A N 1
ATOM 2071 C CA . GLY A 1 255 ? 10.722 -6.661 -42.626 1.00 90.75 255 GLY A CA 1
ATOM 2072 C C . GLY A 1 255 ? 11.582 -5.466 -42.210 1.00 90.75 255 GLY A C 1
ATOM 2073 O O . GLY A 1 255 ? 12.458 -5.060 -42.971 1.00 90.75 255 GLY A O 1
ATOM 2074 N N . VAL A 1 256 ? 11.345 -4.906 -41.020 1.00 92.25 256 VAL A N 1
ATOM 2075 C CA . VAL A 1 256 ? 12.067 -3.738 -40.492 1.00 92.25 256 VAL A CA 1
ATOM 2076 C C . VAL A 1 256 ? 13.488 -4.121 -40.078 1.00 92.25 256 VAL A C 1
ATOM 2078 O O . VAL A 1 256 ? 14.433 -3.378 -40.323 1.00 92.25 256 VAL A O 1
ATOM 2081 N N . ILE A 1 257 ? 13.658 -5.301 -39.474 1.00 93.31 257 ILE A N 1
ATOM 2082 C CA . ILE A 1 257 ? 14.966 -5.822 -39.050 1.00 93.31 257 ILE A CA 1
ATOM 2083 C C . ILE A 1 257 ? 15.146 -7.274 -39.492 1.00 93.31 257 ILE A C 1
ATOM 2085 O O . ILE A 1 257 ? 14.179 -8.015 -39.664 1.00 93.31 257 ILE A O 1
ATOM 2089 N N . SER A 1 258 ? 16.397 -7.719 -39.628 1.00 93.62 258 SER A N 1
ATOM 2090 C CA . SER A 1 258 ? 16.684 -9.132 -39.879 1.00 93.62 258 SER A CA 1
ATOM 2091 C C . SER A 1 258 ? 16.680 -9.959 -38.580 1.00 93.62 258 SER A C 1
ATOM 2093 O O . SER A 1 258 ? 16.939 -9.418 -37.498 1.00 93.62 258 SER A O 1
ATOM 2095 N N . PRO A 1 259 ? 16.460 -11.287 -38.655 1.00 91.69 259 PRO A N 1
ATOM 2096 C CA . PRO A 1 259 ? 16.551 -12.167 -37.487 1.00 91.69 259 PRO A CA 1
ATOM 2097 C C . PRO A 1 259 ? 17.912 -12.099 -36.776 1.00 91.69 259 PRO A C 1
ATOM 2099 O O . PRO A 1 259 ? 17.978 -12.197 -35.554 1.00 91.69 259 PRO A O 1
ATOM 2102 N N . GLN A 1 260 ? 19.000 -11.891 -37.529 1.00 91.38 260 GLN A N 1
ATOM 2103 C CA . GLN A 1 260 ? 20.352 -11.775 -36.974 1.00 91.38 260 GLN A CA 1
ATOM 2104 C C . GLN A 1 260 ? 20.514 -10.489 -36.161 1.00 91.38 260 GLN A C 1
ATOM 2106 O O . GLN A 1 260 ? 21.116 -10.508 -35.090 1.00 91.38 260 GLN A O 1
ATOM 2111 N N . VAL A 1 261 ? 19.950 -9.378 -36.649 1.00 89.25 261 VAL A N 1
ATOM 2112 C CA . VAL A 1 261 ? 19.944 -8.099 -35.928 1.00 89.25 261 VAL A CA 1
ATOM 2113 C C . VAL A 1 261 ? 19.158 -8.246 -34.629 1.00 89.25 261 VAL A C 1
ATOM 2115 O O . VAL A 1 261 ? 19.664 -7.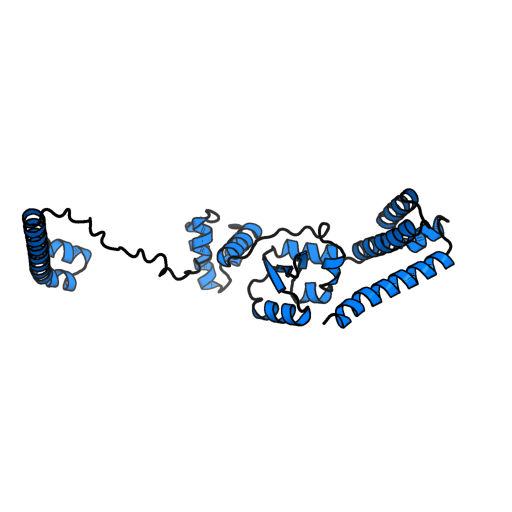888 -33.568 1.00 89.25 261 VAL A O 1
ATOM 2118 N N . LEU A 1 262 ? 17.973 -8.860 -34.678 1.00 90.56 262 LEU A N 1
ATOM 2119 C CA . LEU A 1 262 ? 17.185 -9.131 -33.477 1.00 90.56 262 LEU A CA 1
ATOM 2120 C C . LEU A 1 262 ? 17.982 -9.929 -32.430 1.00 90.56 262 LEU A C 1
ATOM 2122 O O . LEU A 1 262 ? 17.957 -9.586 -31.249 1.00 90.56 262 LEU A O 1
ATOM 2126 N N . GLU A 1 263 ? 18.721 -10.960 -32.844 1.00 88.44 263 GLU A N 1
ATOM 2127 C CA . GLU A 1 263 ? 19.514 -11.782 -31.925 1.00 88.44 263 GLU A CA 1
ATOM 2128 C C . GLU A 1 263 ? 20.625 -10.983 -31.218 1.00 88.44 263 GLU A C 1
ATOM 2130 O O . GLU A 1 263 ? 20.854 -11.167 -30.019 1.00 88.44 263 GLU A O 1
ATOM 2135 N N . VAL A 1 264 ? 21.281 -10.055 -31.924 1.00 88.88 264 VAL A N 1
ATOM 2136 C CA . VAL A 1 264 ? 22.289 -9.151 -31.342 1.00 88.88 264 VAL A CA 1
ATOM 2137 C C . VAL A 1 264 ? 21.669 -8.276 -30.254 1.00 88.88 264 VAL A C 1
ATOM 2139 O O . VAL A 1 264 ? 22.192 -8.224 -29.138 1.00 88.88 264 VAL A O 1
ATOM 2142 N N . TYR A 1 265 ? 20.527 -7.651 -30.538 1.00 88.44 265 TYR A N 1
ATOM 2143 C CA . TYR A 1 265 ? 19.852 -6.767 -29.586 1.00 88.44 265 TYR A CA 1
ATOM 2144 C C . TYR A 1 265 ? 19.254 -7.515 -28.394 1.00 88.44 265 TYR A C 1
ATOM 2146 O O . TYR A 1 265 ? 19.296 -7.014 -27.274 1.00 88.44 265 TYR A O 1
ATOM 2154 N N . LEU A 1 266 ? 18.766 -8.743 -28.584 1.00 86.12 266 LEU A N 1
ATOM 2155 C CA . LEU A 1 266 ? 18.329 -9.594 -27.473 1.00 86.12 266 LEU A CA 1
ATOM 2156 C C . LEU A 1 266 ? 19.499 -9.973 -26.554 1.00 86.12 266 LEU A C 1
ATOM 2158 O O . LEU A 1 266 ? 19.346 -9.994 -25.330 1.00 86.12 266 LEU A O 1
ATOM 2162 N N . ARG A 1 267 ? 20.686 -10.239 -27.118 1.00 83.44 267 ARG A N 1
ATOM 2163 C CA . ARG A 1 267 ? 21.906 -10.482 -26.330 1.00 83.44 267 ARG A CA 1
ATOM 2164 C C . ARG A 1 267 ? 22.351 -9.226 -25.585 1.00 83.44 267 ARG A C 1
ATOM 2166 O O . ARG A 1 267 ? 22.674 -9.322 -24.405 1.00 83.44 267 ARG A O 1
ATOM 2173 N N . GLN A 1 268 ? 22.328 -8.061 -26.230 1.00 81.56 268 GLN A N 1
ATOM 2174 C CA . GLN A 1 268 ? 22.652 -6.784 -25.585 1.00 81.56 268 GLN A CA 1
ATOM 2175 C C . GLN A 1 268 ? 21.669 -6.441 -24.464 1.00 81.56 268 GLN A C 1
ATOM 2177 O O . GLN A 1 268 ? 22.103 -6.157 -23.353 1.00 81.56 268 GLN A O 1
ATOM 2182 N N . GLN A 1 269 ? 20.363 -6.582 -24.703 1.00 80.00 269 GLN A N 1
ATOM 2183 C CA . GLN A 1 269 ? 19.325 -6.390 -23.690 1.00 80.00 269 GLN A CA 1
ATOM 2184 C C . GLN A 1 269 ? 19.541 -7.310 -22.479 1.00 80.00 269 GLN A C 1
ATOM 2186 O O . GLN A 1 269 ? 19.366 -6.890 -21.335 1.00 80.00 269 GLN A O 1
ATOM 2191 N N . LYS A 1 270 ? 19.938 -8.568 -22.714 1.00 74.62 270 LYS A N 1
ATOM 2192 C CA . LYS A 1 270 ? 20.265 -9.523 -21.646 1.00 74.62 270 LYS A CA 1
ATOM 2193 C C . LYS A 1 270 ? 21.548 -9.144 -20.898 1.00 74.62 270 LYS A C 1
ATOM 2195 O O . LYS A 1 270 ? 21.607 -9.328 -19.686 1.00 74.62 270 LYS A O 1
ATOM 2200 N N . ASN A 1 271 ? 22.547 -8.609 -21.595 1.00 69.62 271 ASN A N 1
ATOM 2201 C CA . ASN A 1 271 ? 23.807 -8.188 -20.989 1.00 69.62 271 ASN A CA 1
ATOM 2202 C C . ASN A 1 271 ? 23.633 -6.924 -20.142 1.00 69.62 271 ASN A C 1
ATOM 2204 O O . ASN A 1 271 ? 24.066 -6.925 -18.997 1.00 69.62 271 ASN A O 1
ATOM 2208 N N . GLU A 1 272 ? 22.931 -5.899 -20.631 1.00 63.47 272 GLU A N 1
ATOM 2209 C CA . GLU A 1 272 ? 22.580 -4.715 -19.832 1.00 63.47 272 GLU A CA 1
ATOM 2210 C C . GLU A 1 272 ? 21.737 -5.087 -18.611 1.00 63.47 272 GLU A C 1
ATOM 2212 O O . GLU A 1 272 ? 21.931 -4.537 -17.530 1.00 63.47 272 GLU A O 1
ATOM 2217 N N . TRP A 1 273 ? 20.852 -6.079 -18.755 1.00 53.38 273 TRP A N 1
ATOM 2218 C CA . TRP A 1 273 ? 20.103 -6.640 -17.635 1.00 53.38 273 TRP A CA 1
ATOM 2219 C C . TRP A 1 273 ? 21.020 -7.249 -16.571 1.00 53.38 273 TRP A C 1
ATOM 2221 O O . TRP A 1 273 ? 20.794 -7.047 -15.381 1.00 53.38 273 TRP A O 1
ATOM 2231 N N . THR A 1 274 ? 22.057 -7.992 -16.960 1.00 49.84 274 THR A N 1
ATOM 2232 C CA . THR A 1 274 ? 23.040 -8.514 -16.001 1.00 49.84 274 THR A CA 1
ATOM 2233 C C . THR A 1 274 ? 23.925 -7.407 -15.430 1.00 49.84 274 THR A C 1
ATOM 2235 O O . THR A 1 274 ? 24.121 -7.368 -14.220 1.00 49.84 274 THR A O 1
ATOM 2238 N N . SER A 1 275 ? 24.380 -6.451 -16.242 1.00 44.56 275 SER A N 1
ATOM 2239 C CA . SER A 1 275 ? 25.257 -5.351 -15.825 1.00 44.56 275 SER A CA 1
ATOM 2240 C C . SER A 1 275 ? 24.591 -4.410 -14.824 1.00 44.56 275 SER A C 1
ATOM 2242 O O . SER A 1 275 ? 25.198 -4.113 -13.801 1.00 44.56 275 SER A O 1
ATOM 2244 N N . SER A 1 276 ? 23.323 -4.032 -15.035 1.00 47.81 276 SER A N 1
ATOM 2245 C CA . SER A 1 276 ? 22.564 -3.220 -14.070 1.00 47.81 276 SER A CA 1
ATOM 2246 C C . SER A 1 276 ? 22.397 -3.925 -12.722 1.00 47.81 276 SER A C 1
ATOM 2248 O O . SER A 1 276 ? 22.318 -3.277 -11.690 1.00 47.81 276 SER A O 1
ATOM 2250 N N . THR A 1 277 ? 22.356 -5.260 -12.729 1.00 42.75 277 THR A N 1
ATOM 2251 C CA . THR A 1 277 ? 22.229 -6.072 -11.511 1.00 42.75 277 THR A CA 1
ATOM 2252 C C . THR A 1 277 ? 23.582 -6.252 -10.803 1.00 42.75 277 THR A C 1
ATOM 2254 O O . THR A 1 277 ? 23.614 -6.421 -9.592 1.00 42.75 277 THR A O 1
ATOM 2257 N N . THR A 1 278 ? 24.703 -6.186 -11.535 1.00 35.53 278 THR A N 1
ATOM 2258 C CA . THR A 1 278 ? 26.056 -6.460 -11.005 1.00 35.53 278 THR A CA 1
ATOM 2259 C C . THR A 1 278 ? 26.810 -5.181 -10.595 1.00 35.53 278 THR A C 1
ATOM 2261 O O . THR A 1 278 ? 27.544 -5.191 -9.611 1.00 35.53 278 THR A O 1
ATOM 2264 N N . GLU A 1 279 ? 26.609 -4.048 -11.283 1.00 36.62 279 GLU A N 1
ATOM 2265 C CA . GLU A 1 279 ? 27.186 -2.744 -10.890 1.00 36.62 279 GLU A CA 1
ATOM 2266 C C . GLU A 1 279 ? 26.593 -2.200 -9.574 1.00 36.62 279 GLU A C 1
ATOM 2268 O O . GLU A 1 279 ? 27.244 -1.429 -8.864 1.00 36.62 279 GLU A O 1
ATOM 2273 N N . GLU A 1 280 ? 25.383 -2.630 -9.210 1.00 40.03 280 GLU A N 1
ATOM 2274 C CA . GLU A 1 280 ? 24.769 -2.358 -7.903 1.00 40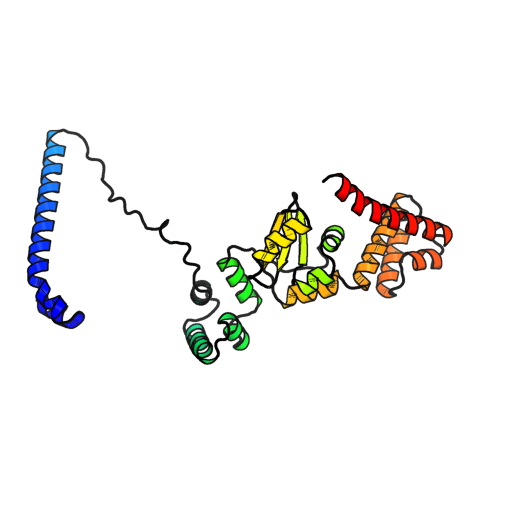.03 280 GLU A CA 1
ATOM 2275 C C . GLU A 1 280 ? 25.350 -3.230 -6.773 1.00 40.03 280 GLU A C 1
ATOM 2277 O O . GLU A 1 280 ? 25.315 -2.828 -5.607 1.00 40.03 280 GLU A O 1
ATOM 2282 N N . GLU A 1 281 ? 25.932 -4.391 -7.097 1.00 37.00 281 GLU A N 1
ATOM 2283 C CA . GLU A 1 281 ? 26.608 -5.277 -6.138 1.00 37.00 281 GLU A CA 1
ATOM 2284 C C . GLU A 1 281 ? 28.064 -4.863 -5.882 1.00 37.00 281 GLU A C 1
ATOM 2286 O O . GLU A 1 281 ? 28.550 -5.036 -4.769 1.00 37.00 281 GLU A O 1
ATOM 2291 N N . SER A 1 282 ? 28.752 -4.256 -6.858 1.00 36.03 282 SER A N 1
ATOM 2292 C CA . SER A 1 282 ? 30.152 -3.819 -6.704 1.00 36.03 282 SER A CA 1
ATOM 2293 C C . SER A 1 282 ? 30.328 -2.423 -6.087 1.00 36.03 282 SER A C 1
ATOM 2295 O O . SER A 1 282 ? 31.459 -1.986 -5.875 1.00 36.03 282 SER A O 1
ATOM 2297 N N . LYS A 1 283 ? 29.234 -1.684 -5.855 1.00 39.91 283 LYS A N 1
ATOM 2298 C CA . LYS A 1 283 ? 29.225 -0.377 -5.162 1.00 39.91 283 LYS A CA 1
ATOM 2299 C C . LYS A 1 283 ? 28.769 -0.459 -3.693 1.00 39.91 283 LYS A C 1
ATOM 2301 O O . LYS A 1 283 ? 28.633 0.587 -3.056 1.00 39.91 283 LYS A O 1
ATOM 2306 N N . LYS A 1 284 ? 28.548 -1.664 -3.160 1.00 38.91 284 LYS A N 1
ATOM 2307 C CA . LYS A 1 284 ? 28.393 -1.945 -1.720 1.00 38.91 284 LYS A CA 1
ATOM 2308 C C . LYS A 1 284 ? 29.674 -2.547 -1.159 1.00 38.91 284 LYS A C 1
ATOM 2310 O O . LYS A 1 284 ? 29.905 -2.328 0.049 1.00 38.91 284 LYS A O 1
#

Sequence (284 aa):
MRFIFVYKIYGFTQAALTPVRIVVGNVLNFASSSLAMLWLVRALSTGKEQGWIKTEHEFPAEKLELFRRKIGDLLLSRHLITAKQLEEAVKIQQKTKKRLGQILLEKGYLSEEELVSALAYQRQMAFVEIDPFEVEPEVLRIIPRWLAERYRVFPLKYENGTLHLAIDRIDLGLLKSSLEDLFKVKIKFSLTTNYDINYAIEKAYSEEYLRVIRGKRLGELMLKDGVISQAELSAALRKQKRTGETLGEILVTDGVISPQVLEVYLRQQKNEWTSSTTEEESKK

Foldseek 3Di:
DVLVVCCVPPNDVRSVCVVVCVVVVVVVVVVVVVVVVVVVVVCVVPVDDDDPPDPPPPPVPVVPPPPLQPLLNLCVVVVLADPVLQVVLVVVCVVPVDDSLVSCVVVVSHDQLRSQCSVCVSVVAAEDFDDLVPADPVQQVLQDLVNCVVQVKGFRDADPQETEIEHQDPPCPVVQVVSCVVSVGHYGYHYYGPVRSVVSSCVNNPPLNVLLVLLVVLLVVCCVVVLDDPVLSVVLSVVCNVPVDHSLVSCCVVVSDPPVVSVVSVVVSVVVVVVVVVVVVVVD

Nearest PDB structures (foldseek):
  8pfa-assembly1_B  TM=8.071E-01  e=4.180E-08  Thermus thermophilus HB27
  5htl-assembly1_B  TM=7.891E-01  e=1.059E-07  Vibrio cholerae
  6ejf-assembly1_M  TM=6.907E-01  e=1.119E-07  Thermus thermophilus HB8
  7lkm-assembly2_B  TM=7.233E-01  e=3.325E-06  Xanthomonas citri pv. citri str. 306
  7lko-assembly2_A  TM=7.239E-01  e=6.410E-06  Xanthomonas citri pv. citri str. 306